Protein AF-0000000072263662 (afdb_homodimer)

Radius of gyration: 22.77 Å; Cα contacts (8 Å, |Δi|>4): 291; chains: 2; bounding box: 32×96×57 Å

InterPro domains:
  IPR007791 Co-chaperone DjlA, N-terminal [PF05099] (33-143)
  IPR029024 TerB-like [G3DSA:1.10.3680.10] (4-146)
  IPR029024 TerB-like [SSF158682] (22-143)

Organism: Brucella abortus (strain 2308) (NCBI:txid359391)

Sequence (296 aa):
MSESIFERISAFLSEKNAVQRVAEDPALASELLLLLHVVVADGNQHPAEIAAFKEIAANNFGIPPEELPEVAEYLKDFGYETTTKQAANMLAEMAPERRLALLSDLMKIACSDHRLDRSETTMIQRIANTLGIKPEELHKVRQASSCGMSESIFERISAFLSEKNAVQRVAEDPALASELLLLLHVVVADGNQHPAEIAAFKEIAANNFGIPPEELPEVAEYLKDFGYETTTKQAANMLAEMAPERRLALLSDLMKIACSDHRLDRSETTMIQRIANTLGIKPEELHKVRQASSCG

Secondary structure (DSSP, 8-state):
-HHHHHHHHHHHHHS--HHHHHHH-HHHHHHHHHHHHHHHTTS---HHHHHHHHHHHHHHH---GGGHHHHHHHHHHHHHHHHHHHHHHHHHTS-HHHHHHHHHHHHHHHTTTS---HHHHHHHHHHHHHHT--HHHHHHHHHHSTT-/-HHHHHHHHHHHHHS--HHHHHHH-HHHHHHHHHHHHHHHTTS---HHHHHHHHHHHHHHH---GGGHHHHHHHHHHHHHHHHHHHHHHHHHTS-HHHHHHHHHHHHHHHTTTS---HHHHHHHHHHHHHHT--HHHHHHHHHHSTT-

Nearest PDB structures (foldseek):
  2h5n-assembly1_C  TM=4.100E-01  e=3.901E-02  Porphyromonas gingivalis
  2h5n-assembly1_A  TM=4.263E-01  e=7.984E-02  Porphyromonas gingivalis
  2h5n-assembly1_B  TM=3.890E-01  e=1.142E-01  Porphyromonas gingivalis
  2h5n-assembly1_C  TM=4.103E-01  e=5.420E-02  Porphyromonas gingivalis
  2h5n-assembly1_A  TM=4.267E-01  e=1.107E-01  Porphyromonas gingivalis

Structure (mmCIF, N/CA/C/O backbone):
data_AF-0000000072263662-model_v1
#
loop_
_entity.id
_entity.type
_entity.pdbx_description
1 polymer 'Co-chaperone DjlA N-terminal domain-containing protein'
#
loop_
_atom_site.group_PDB
_atom_site.id
_atom_site.type_symbol
_atom_site.label_atom_id
_atom_site.label_alt_id
_atom_site.label_comp_id
_atom_site.label_asym_id
_atom_site.label_entity_id
_atom_site.label_seq_id
_atom_site.pdbx_PDB_ins_code
_atom_site.Cartn_x
_atom_site.Cartn_y
_atom_site.Cartn_z
_atom_site.occupancy
_atom_site.B_iso_or_equiv
_atom_site.auth_seq_id
_atom_site.auth_comp_id
_atom_site.auth_asym_id
_atom_site.auth_atom_id
_atom_site.pdbx_PDB_model_num
ATOM 1 N N . MET A 1 1 ? -10.805 47.531 -11.203 1 48.16 1 MET A N 1
ATOM 2 C CA . MET A 1 1 ? -11.617 46.844 -10.203 1 48.16 1 MET A CA 1
ATOM 3 C C . MET A 1 1 ? -11.852 45.406 -10.594 1 48.16 1 MET A C 1
ATOM 5 O O . MET A 1 1 ? -11.844 44.5 -9.742 1 48.16 1 MET A O 1
ATOM 9 N N . SER A 1 2 ? -11.969 45.094 -11.859 1 58.12 2 SER A N 1
ATOM 10 C CA . SER A 1 2 ? -12.258 43.75 -12.398 1 58.12 2 SER A CA 1
ATOM 11 C C . SER A 1 2 ? -11.031 42.875 -12.344 1 58.12 2 SER A C 1
ATOM 13 O O . SER A 1 2 ? -11.148 41.656 -12.094 1 58.12 2 SER A O 1
ATOM 15 N N . GLU A 1 3 ? -9.938 43.375 -12.477 1 61.34 3 GLU A N 1
ATOM 16 C CA . GLU A 1 3 ? -8.688 42.625 -12.461 1 61.34 3 GLU A CA 1
ATOM 17 C C . GLU A 1 3 ? -8.367 42.094 -11.062 1 61.34 3 GLU A C 1
ATOM 19 O O . GLU A 1 3 ? -7.859 41 -10.906 1 61.34 3 GLU A O 1
ATOM 24 N N . SER A 1 4 ? -8.758 42.906 -10.094 1 56.19 4 SER A N 1
ATOM 25 C CA . SER A 1 4 ? -8.5 42.531 -8.711 1 56.19 4 SER A CA 1
ATOM 26 C C . SER A 1 4 ? -9.422 41.375 -8.281 1 56.19 4 SER A C 1
ATOM 28 O O . SER A 1 4 ? -8.977 40.438 -7.637 1 56.19 4 SER A O 1
ATOM 30 N N . ILE A 1 5 ? -10.688 41.469 -8.711 1 57.81 5 ILE A N 1
ATOM 31 C CA . ILE A 1 5 ? -11.617 40.406 -8.344 1 57.81 5 ILE A CA 1
ATOM 32 C C . ILE A 1 5 ? -11.234 39.125 -9.078 1 57.81 5 ILE A C 1
ATOM 34 O O . ILE A 1 5 ? -11.25 38.031 -8.492 1 57.81 5 ILE A O 1
ATOM 38 N N . PHE A 1 6 ? -10.859 39.125 -10.398 1 58.06 6 PHE A N 1
ATOM 39 C CA . PHE A 1 6 ? -10.445 37.969 -11.148 1 58.06 6 PHE A CA 1
ATOM 40 C C . PHE A 1 6 ? -9.211 37.312 -10.516 1 58.06 6 PHE A C 1
ATOM 42 O O . PHE A 1 6 ? -9.109 36.094 -10.43 1 58.06 6 PHE A O 1
ATOM 49 N N . GLU A 1 7 ? -8.195 38.094 -10.109 1 55.5 7 GLU A N 1
ATOM 50 C CA . GLU A 1 7 ? -7.012 37.562 -9.445 1 55.5 7 GLU A CA 1
ATOM 51 C C . GLU A 1 7 ? -7.379 36.875 -8.133 1 55.5 7 GLU A C 1
ATOM 53 O O . GLU A 1 7 ? -6.809 35.844 -7.781 1 55.5 7 GLU A O 1
ATOM 58 N N . ARG A 1 8 ? -8.32 37.5 -7.441 1 52.28 8 ARG A N 1
ATOM 59 C CA . ARG A 1 8 ? -8.781 36.906 -6.191 1 52.28 8 ARG A CA 1
ATOM 60 C C . ARG A 1 8 ? -9.562 35.625 -6.453 1 52.28 8 ARG A C 1
ATOM 62 O O . ARG A 1 8 ? -9.391 34.625 -5.746 1 52.28 8 ARG A O 1
ATOM 69 N N . ILE A 1 9 ? -10.516 35.594 -7.422 1 55.25 9 ILE A N 1
ATOM 70 C CA . ILE A 1 9 ? -11.211 34.375 -7.832 1 55.25 9 ILE A CA 1
ATOM 71 C C . ILE A 1 9 ? -10.203 33.375 -8.359 1 55.25 9 ILE A C 1
ATOM 73 O O . ILE A 1 9 ? -10.258 32.188 -8 1 55.25 9 ILE A O 1
ATOM 77 N N . SER A 1 10 ? -9.281 33.875 -9.242 1 52.88 10 SER A N 1
ATOM 78 C CA . SER A 1 10 ? -8.258 32.969 -9.75 1 52.88 10 SER A CA 1
ATOM 79 C C . SER A 1 10 ? -7.422 32.375 -8.609 1 52.88 10 SER A C 1
ATOM 81 O O . SER A 1 10 ? -7.094 31.188 -8.617 1 52.88 10 SER A O 1
ATOM 83 N N . ALA A 1 11 ? -6.973 33.281 -7.668 1 48.25 11 ALA A N 1
ATOM 84 C CA . ALA A 1 11 ? -6.246 32.812 -6.488 1 48.25 11 ALA A CA 1
ATOM 85 C C . ALA A 1 11 ? -7.094 31.844 -5.672 1 48.25 11 ALA A C 1
ATOM 87 O O . ALA A 1 11 ? -6.586 30.828 -5.195 1 48.25 11 ALA A O 1
ATOM 88 N N . PHE A 1 12 ? -8.344 32.156 -5.461 1 49.5 12 PHE A N 1
ATOM 89 C CA . PHE A 1 12 ? -9.266 31.266 -4.773 1 49.5 12 PHE A CA 1
ATOM 90 C C . PHE A 1 12 ? -9.414 29.953 -5.539 1 49.5 12 PHE A C 1
ATOM 92 O O . PHE A 1 12 ? -9.422 28.875 -4.938 1 49.5 12 PHE A O 1
ATOM 99 N N . LEU A 1 13 ? -9.703 30.109 -6.887 1 49.62 13 LEU A N 1
ATOM 100 C CA . LEU A 1 13 ? -9.75 28.938 -7.773 1 49.62 13 LEU A CA 1
ATOM 101 C C . LEU A 1 13 ? -8.398 28.234 -7.812 1 49.62 13 LEU A C 1
ATOM 103 O O . LEU A 1 13 ? -8.336 27.016 -7.965 1 49.62 13 LEU A O 1
ATOM 107 N N . SER A 1 14 ? -7.34 29.109 -7.879 1 49.31 14 SER A N 1
ATOM 108 C CA . SER A 1 14 ? -5.977 28.594 -7.938 1 49.31 14 SER A CA 1
ATOM 109 C C . SER A 1 14 ? -5.609 27.859 -6.648 1 49.31 14 SER A C 1
ATOM 111 O O . SER A 1 14 ? -4.59 27.172 -6.586 1 49.31 14 SER A O 1
ATOM 113 N N . GLU A 1 15 ? -6.227 28.375 -5.609 1 52.34 15 GLU A N 1
ATOM 114 C CA . GLU A 1 15 ? -5.867 27.641 -4.395 1 52.34 15 GLU A CA 1
ATOM 115 C C . GLU A 1 15 ? -6.066 26.141 -4.566 1 52.34 15 GLU A C 1
ATOM 117 O O . GLU A 1 15 ? -7.176 25.688 -4.859 1 52.34 15 GLU A O 1
ATOM 122 N N . LYS A 1 16 ? -5.031 25.656 -4.926 1 61.62 16 LYS A N 1
ATOM 123 C CA . LYS A 1 16 ? -5.082 24.203 -5.168 1 61.62 16 LYS A CA 1
ATOM 124 C C . LYS A 1 16 ? -5.918 23.5 -4.105 1 61.62 16 LYS A C 1
ATOM 126 O O . LYS A 1 16 ? -5.742 23.734 -2.908 1 61.62 16 LYS A O 1
ATOM 131 N N . ASN A 1 17 ? -7.051 23.016 -4.598 1 84.88 17 ASN A N 1
ATOM 132 C CA . ASN A 1 17 ? -7.816 22.188 -3.674 1 84.88 17 ASN A CA 1
ATOM 133 C C . ASN A 1 17 ? -6.926 21.172 -2.949 1 84.88 17 ASN A C 1
ATOM 135 O O . ASN A 1 17 ? -5.758 21.016 -3.301 1 84.88 17 ASN A O 1
ATOM 139 N N . ALA A 1 18 ? -7.121 20.953 -1.776 1 89.5 18 ALA A N 1
ATOM 140 C CA . ALA A 1 18 ? -6.344 20.094 -0.888 1 89.5 18 ALA A CA 1
ATOM 141 C C . ALA A 1 18 ? -5.84 18.859 -1.625 1 89.5 18 ALA A C 1
ATOM 143 O O . ALA A 1 18 ? -4.695 18.438 -1.438 1 89.5 18 ALA A O 1
ATOM 144 N N . VAL A 1 19 ? -6.59 18.438 -2.516 1 92.31 19 VAL A N 1
ATOM 145 C CA . VAL A 1 19 ? -6.227 17.219 -3.223 1 92.31 19 VAL A CA 1
ATOM 146 C C . VAL A 1 19 ? -5.051 17.5 -4.16 1 92.31 19 VAL A C 1
ATOM 148 O O . VAL A 1 19 ? -4.141 16.672 -4.285 1 92.31 19 VAL A O 1
ATOM 151 N N . GLN A 1 20 ? -5.055 18.594 -4.812 1 93.31 20 GLN A N 1
ATOM 152 C CA . GLN A 1 20 ? -3.957 18.953 -5.703 1 93.31 20 GLN A CA 1
ATOM 153 C C . GLN A 1 20 ? -2.656 19.141 -4.926 1 93.31 20 GLN A C 1
ATOM 155 O O . GLN A 1 20 ? -1.598 18.688 -5.363 1 93.31 20 GLN A O 1
ATOM 160 N N . ARG A 1 21 ? -2.797 19.828 -3.85 1 94.12 21 ARG A N 1
ATOM 161 C CA . ARG A 1 21 ? -1.625 20.031 -3.004 1 94.12 21 ARG A CA 1
ATOM 162 C C . ARG A 1 21 ? -1.038 18.688 -2.553 1 94.12 21 ARG A C 1
ATOM 164 O O . ARG A 1 21 ? 0.178 18.5 -2.596 1 94.12 21 ARG A O 1
ATOM 171 N N . VAL A 1 22 ? -1.831 17.797 -2.129 1 95.75 22 VAL A N 1
ATOM 172 C CA . VAL A 1 22 ? -1.396 16.484 -1.662 1 95.75 22 VAL A CA 1
ATOM 173 C C . VAL A 1 22 ? -0.792 15.695 -2.822 1 95.75 22 VAL A C 1
ATOM 175 O O . VAL A 1 22 ? 0.235 15.031 -2.664 1 95.75 22 VAL A O 1
ATOM 178 N N . ALA A 1 23 ? -1.364 15.805 -3.98 1 94.56 23 ALA A N 1
ATOM 179 C CA . ALA A 1 23 ? -0.906 15.07 -5.16 1 94.56 23 ALA A CA 1
ATOM 180 C C . ALA A 1 23 ? 0.471 15.555 -5.605 1 94.56 23 ALA A C 1
ATOM 182 O O . ALA A 1 23 ? 1.25 14.789 -6.176 1 94.56 23 ALA A O 1
ATOM 183 N N . GLU A 1 24 ? 0.814 16.797 -5.289 1 95.5 24 GLU A N 1
ATOM 184 C CA . GLU A 1 24 ? 2.064 17.391 -5.758 1 95.5 24 GLU A CA 1
ATOM 185 C C . GLU A 1 24 ? 3.17 17.234 -4.715 1 95.5 24 GLU A C 1
ATOM 187 O O . GLU A 1 24 ? 4.328 17.578 -4.98 1 95.5 24 GLU A O 1
ATOM 192 N N . ASP A 1 25 ? 2.861 16.719 -3.605 1 95.56 25 ASP A N 1
ATOM 193 C CA . ASP A 1 25 ? 3.814 16.609 -2.504 1 95.56 25 ASP A CA 1
ATOM 194 C C . ASP A 1 25 ? 3.799 15.203 -1.901 1 95.56 25 ASP A C 1
ATOM 196 O O . ASP A 1 25 ? 3.064 14.938 -0.948 1 95.56 25 ASP A O 1
ATOM 200 N N . PRO A 1 26 ? 4.688 14.375 -2.391 1 94.69 26 PRO A N 1
ATOM 201 C CA . PRO A 1 26 ? 4.695 12.984 -1.934 1 94.69 26 PRO A CA 1
ATOM 202 C C . PRO A 1 26 ? 4.93 12.859 -0.43 1 94.69 26 PRO A C 1
ATOM 204 O O . PRO A 1 26 ? 4.418 11.93 0.203 1 94.69 26 PRO A O 1
ATOM 207 N N . ALA A 1 27 ? 5.656 13.742 0.102 1 95.5 27 ALA A N 1
ATOM 208 C CA . ALA A 1 27 ? 5.883 13.711 1.544 1 95.5 27 ALA A CA 1
ATOM 209 C C . ALA A 1 27 ? 4.594 13.984 2.311 1 95.5 27 ALA A C 1
ATOM 211 O O . ALA A 1 27 ? 4.281 13.297 3.283 1 95.5 27 ALA A O 1
ATOM 212 N N . LEU A 1 28 ? 3.885 15.008 1.836 1 96.31 28 LEU A N 1
ATOM 213 C CA . LEU A 1 28 ? 2.598 15.328 2.447 1 96.31 28 LEU A CA 1
ATOM 214 C C . LEU A 1 28 ? 1.621 14.172 2.293 1 96.31 28 LEU A C 1
ATOM 216 O O . LEU A 1 28 ? 0.926 13.805 3.244 1 96.31 28 LEU A O 1
ATOM 220 N N . ALA A 1 29 ? 1.578 13.555 1.133 1 97.31 29 ALA A N 1
ATOM 221 C CA . ALA A 1 29 ? 0.722 12.391 0.892 1 97.31 29 ALA A CA 1
ATOM 222 C C . ALA A 1 29 ? 1.075 11.242 1.833 1 97.31 29 ALA A C 1
ATOM 224 O O . ALA A 1 29 ? 0.188 10.602 2.398 1 97.31 29 ALA A O 1
ATOM 225 N N . SER A 1 30 ? 2.365 11.047 1.999 1 97.38 30 SER A N 1
ATOM 226 C CA . SER A 1 30 ? 2.828 9.969 2.857 1 97.38 30 SER A CA 1
ATOM 227 C C . SER A 1 30 ? 2.438 10.203 4.312 1 97.38 30 SER A C 1
ATOM 229 O O . SER A 1 30 ? 2.008 9.281 5.008 1 97.38 30 SER A O 1
ATOM 231 N N . GLU A 1 31 ? 2.605 11.414 4.734 1 97.44 31 GLU A N 1
ATOM 232 C CA . GLU A 1 31 ? 2.254 11.766 6.105 1 97.44 31 GLU A CA 1
ATOM 233 C C . GLU A 1 31 ? 0.767 11.547 6.367 1 97.44 31 GLU A C 1
ATOM 235 O O . GLU A 1 31 ? 0.394 10.898 7.348 1 97.44 31 GLU A O 1
ATOM 240 N N . LEU A 1 32 ? -0.035 12.039 5.496 1 97.75 32 LEU A N 1
ATOM 241 C CA . LEU A 1 32 ? -1.479 11.906 5.652 1 97.75 32 LEU A CA 1
ATOM 242 C C . LEU A 1 32 ? -1.911 10.453 5.531 1 97.75 32 LEU A C 1
ATOM 244 O O . LEU A 1 32 ? -2.857 10.023 6.195 1 97.75 32 LEU A O 1
ATOM 248 N N . LEU A 1 33 ? -1.219 9.719 4.699 1 96.94 33 LEU A N 1
ATOM 249 C CA . LEU A 1 33 ? -1.525 8.305 4.547 1 96.94 33 LEU A CA 1
ATOM 250 C C . LEU A 1 33 ? -1.264 7.543 5.844 1 96.94 33 LEU A C 1
ATOM 252 O O . LEU A 1 33 ? -2.061 6.691 6.242 1 96.94 33 LEU A O 1
ATOM 256 N N . LEU A 1 34 ? -0.167 7.82 6.496 1 96.81 34 LEU A N 1
ATOM 257 C CA . LEU A 1 34 ? 0.144 7.168 7.762 1 96.81 34 LEU A CA 1
ATOM 258 C C . LEU A 1 34 ? -0.92 7.477 8.812 1 96.81 34 LEU A C 1
ATOM 260 O O . LEU A 1 34 ? -1.356 6.582 9.539 1 96.81 34 LEU A O 1
ATOM 264 N N . LEU A 1 35 ? -1.333 8.742 8.844 1 96.62 35 LEU A N 1
ATOM 265 C CA . LEU A 1 35 ? -2.387 9.125 9.781 1 96.62 35 LEU A CA 1
ATOM 266 C C . LEU A 1 35 ? -3.678 8.367 9.484 1 96.62 35 LEU A C 1
ATOM 268 O O . LEU A 1 35 ? -4.316 7.84 10.398 1 96.62 35 LEU A O 1
ATOM 272 N N . LEU A 1 36 ? -4.004 8.312 8.242 1 94.69 36 LEU A N 1
ATOM 273 C CA . LEU A 1 36 ? -5.215 7.625 7.812 1 94.69 36 LEU A CA 1
ATOM 274 C C . LEU A 1 36 ? -5.141 6.137 8.148 1 94.69 36 LEU A C 1
ATOM 276 O O . LEU A 1 36 ? -6.137 5.539 8.555 1 94.69 36 LEU A O 1
ATOM 280 N N . HIS A 1 37 ? -3.994 5.566 7.996 1 93.56 37 HIS A N 1
ATOM 281 C CA . HIS A 1 37 ? -3.82 4.145 8.281 1 93.56 37 HIS A CA 1
ATOM 282 C C . HIS A 1 37 ? -4.07 3.842 9.75 1 93.56 37 HIS A C 1
ATOM 284 O O . HIS A 1 37 ? -4.598 2.781 10.094 1 93.56 37 HIS A O 1
ATOM 290 N N . VAL A 1 38 ? -3.709 4.699 10.641 1 92.56 38 VAL A N 1
ATOM 291 C CA . VAL A 1 38 ? -3.969 4.5 12.062 1 92.56 38 VAL A CA 1
ATOM 292 C C . VAL A 1 38 ? -5.473 4.559 12.328 1 92.56 38 VAL A C 1
ATOM 294 O O . VAL A 1 38 ? -5.996 3.799 13.141 1 92.56 38 VAL A O 1
ATOM 297 N N . VAL A 1 39 ? -6.199 5.41 11.578 1 90.81 39 VAL A N 1
ATOM 298 C CA . VAL A 1 39 ? -7.637 5.578 11.75 1 90.81 39 VAL A CA 1
ATOM 299 C C . VAL A 1 39 ? -8.359 4.301 11.336 1 90.81 39 VAL A C 1
ATOM 301 O O . VAL A 1 39 ? -9.312 3.873 11.992 1 90.81 39 VAL A O 1
ATOM 304 N N . VAL A 1 40 ? -7.801 3.588 10.281 1 85.38 40 VAL A N 1
ATOM 305 C CA . VAL A 1 40 ? -8.578 2.512 9.68 1 85.38 40 VAL A CA 1
ATOM 306 C C . VAL A 1 40 ? -7.988 1.161 10.078 1 85.38 40 VAL A C 1
ATOM 308 O O . VAL A 1 40 ? -8.422 0.117 9.578 1 85.38 40 VAL A O 1
ATOM 311 N N . ALA A 1 41 ? -6.969 1.008 10.867 1 79.56 41 ALA A N 1
ATOM 312 C CA . ALA A 1 41 ? -6.188 -0.18 11.195 1 79.56 41 ALA A CA 1
ATOM 313 C C . ALA A 1 41 ? -7.078 -1.296 11.734 1 79.56 41 ALA A C 1
ATOM 315 O O . ALA A 1 41 ? -6.867 -2.471 11.422 1 79.56 41 ALA A O 1
ATOM 316 N N . ASP A 1 42 ? -8.016 -1.138 12.531 1 73.25 42 ASP A N 1
ATOM 317 C CA . ASP A 1 42 ? -8.797 -2.217 13.133 1 73.25 42 ASP A CA 1
ATOM 318 C C . ASP A 1 42 ? -10.18 -2.314 12.492 1 73.25 42 ASP A C 1
ATOM 320 O O . ASP A 1 42 ? -10.992 -3.143 12.891 1 73.25 42 ASP A O 1
ATOM 324 N N . GLY A 1 43 ? -10.242 -1.64 11.422 1 71.5 43 GLY A N 1
ATOM 325 C CA . GLY A 1 43 ? -11.516 -1.712 10.727 1 71.5 43 GLY A CA 1
ATOM 326 C C . GLY A 1 43 ? -12.625 -0.954 11.43 1 71.5 43 GLY A C 1
ATOM 327 O O . GLY A 1 43 ? -13.719 -0.807 10.891 1 71.5 43 GLY A O 1
ATOM 328 N N . ASN A 1 44 ? -12.367 -0.685 12.719 1 72.88 44 ASN A N 1
ATOM 329 C CA . ASN A 1 44 ? -13.375 0.057 13.477 1 72.88 44 ASN A CA 1
ATOM 330 C C . ASN A 1 44 ? -13.117 1.561 13.422 1 72.88 44 ASN A C 1
ATOM 332 O O . ASN A 1 44 ? -12.148 2.051 14.008 1 72.88 44 ASN A O 1
ATOM 336 N N . GLN A 1 45 ? -13.406 2.195 12.328 1 83.75 45 GLN A N 1
ATOM 337 C CA . GLN A 1 45 ? -13.273 3.645 12.219 1 83.75 45 GLN A CA 1
ATOM 338 C C . GLN A 1 45 ? -14 4.352 13.359 1 83.75 45 GLN A C 1
ATOM 340 O O . GLN A 1 45 ? -15.07 4.934 13.156 1 83.75 45 GLN A O 1
ATOM 345 N N . HIS A 1 46 ? -13.352 4.414 14.594 1 87.56 46 HIS A N 1
ATOM 346 C CA . HIS A 1 46 ? -13.969 5.043 15.758 1 87.56 46 HIS A CA 1
ATOM 347 C C . HIS A 1 46 ? -14.211 6.527 15.523 1 87.56 46 HIS A C 1
ATOM 349 O O . HIS A 1 46 ? -13.328 7.234 15.031 1 87.56 46 HIS A O 1
ATOM 355 N N . PRO A 1 47 ? -15.383 7.051 15.953 1 90.31 47 PRO A N 1
ATOM 356 C CA . PRO A 1 47 ? -15.711 8.461 15.711 1 90.31 47 PRO A CA 1
ATOM 357 C C . PRO A 1 47 ? -14.688 9.414 16.312 1 90.31 47 PRO A C 1
ATOM 359 O O . PRO A 1 47 ? -14.375 10.453 15.727 1 90.31 47 PRO A O 1
ATOM 362 N N . ALA A 1 48 ? -14.195 9.094 17.484 1 92.94 48 ALA A N 1
ATOM 363 C CA . ALA A 1 48 ? -13.203 9.953 18.125 1 92.94 48 ALA A CA 1
ATOM 364 C C . ALA A 1 48 ? -11.922 10.031 17.312 1 92.94 48 ALA A C 1
ATOM 366 O O . ALA A 1 48 ? -11.297 11.086 17.219 1 92.94 48 ALA A O 1
ATOM 367 N N . GLU A 1 49 ? -11.492 8.891 16.688 1 93.12 49 GLU A N 1
ATOM 368 C CA . GLU A 1 49 ? -10.289 8.859 15.859 1 93.12 49 GLU A CA 1
ATOM 369 C C . GLU A 1 49 ? -10.484 9.68 14.586 1 93.12 49 GLU A C 1
ATOM 371 O O . GLU A 1 49 ? -9.586 10.43 14.18 1 93.12 49 GLU A O 1
ATOM 376 N N . ILE A 1 50 ? -11.656 9.586 14.039 1 93.06 50 ILE A N 1
ATOM 377 C CA . ILE A 1 50 ? -11.992 10.344 12.844 1 93.06 50 ILE A CA 1
ATOM 378 C C . ILE A 1 50 ? -11.953 11.844 13.148 1 93.06 50 ILE A C 1
ATOM 380 O O . ILE A 1 50 ? -11.391 12.625 12.383 1 93.06 50 ILE A O 1
ATOM 384 N N . ALA A 1 51 ? -12.539 12.195 14.258 1 94.25 51 ALA A N 1
ATOM 385 C CA . ALA A 1 51 ? -12.562 13.594 14.672 1 94.25 51 ALA A CA 1
ATOM 386 C C . ALA A 1 51 ? -11.148 14.125 14.883 1 94.25 51 ALA A C 1
ATOM 388 O O . ALA A 1 51 ? -10.82 15.234 14.461 1 94.25 51 ALA A O 1
ATOM 389 N N . ALA A 1 52 ? -10.32 13.32 15.547 1 94.94 52 ALA A N 1
ATOM 390 C CA . ALA A 1 52 ? -8.93 13.711 15.766 1 94.94 52 ALA A CA 1
ATOM 391 C C . ALA A 1 52 ? -8.203 13.891 14.438 1 94.94 52 ALA A C 1
ATOM 393 O O . ALA A 1 52 ? -7.441 14.852 14.266 1 94.94 52 ALA A O 1
ATOM 394 N N . PHE A 1 53 ? -8.461 12.984 13.492 1 96.38 53 PHE A N 1
ATOM 395 C CA . PHE A 1 53 ? -7.852 13.086 12.172 1 96.38 53 PHE A CA 1
ATOM 396 C C . PHE A 1 53 ? -8.273 14.367 11.469 1 96.38 53 PHE A C 1
ATOM 398 O O . PHE A 1 53 ? -7.445 15.07 10.898 1 96.38 53 PHE A O 1
ATOM 405 N N . LYS A 1 54 ? -9.539 14.648 11.555 1 96.19 54 LYS A N 1
ATOM 406 C CA . LYS A 1 54 ? -10.062 15.867 10.938 1 96.19 54 LYS A CA 1
ATOM 407 C C . LYS A 1 54 ? -9.414 17.109 11.531 1 96.19 54 LYS A C 1
ATOM 409 O O . LYS A 1 54 ? -9.023 18.031 10.797 1 96.19 54 LYS A O 1
ATOM 414 N N . GLU A 1 55 ? -9.281 17.125 12.773 1 96.88 55 GLU A N 1
ATOM 415 C CA . GLU A 1 55 ? -8.672 18.25 13.469 1 96.88 55 GLU A CA 1
ATOM 416 C C . GLU A 1 55 ? -7.207 18.422 13.07 1 96.88 55 GLU A C 1
ATOM 418 O O . GLU A 1 55 ? -6.766 19.531 12.781 1 96.88 55 GLU A O 1
ATOM 423 N N . ILE A 1 56 ? -6.488 17.375 13.039 1 97.44 56 ILE A N 1
ATOM 424 C CA . ILE A 1 56 ? -5.078 17.422 12.672 1 97.44 56 ILE A CA 1
ATOM 425 C C . ILE A 1 56 ? -4.934 17.891 11.227 1 97.44 56 ILE A C 1
ATOM 427 O O . ILE A 1 56 ? -4.113 18.766 10.93 1 97.44 56 ILE A O 1
ATOM 431 N N . ALA A 1 57 ? -5.766 17.312 10.328 1 96.81 57 ALA A N 1
ATOM 432 C CA . ALA A 1 57 ? -5.711 17.688 8.914 1 96.81 57 ALA A CA 1
ATOM 433 C C . ALA A 1 57 ? -5.957 19.188 8.742 1 96.81 57 ALA A C 1
ATOM 435 O O . ALA A 1 57 ? -5.262 19.859 7.969 1 96.81 57 ALA A O 1
ATOM 436 N N . ALA A 1 58 ? -6.914 19.703 9.5 1 95.75 58 ALA A N 1
ATOM 437 C CA . ALA A 1 58 ? -7.266 21.109 9.414 1 95.75 58 ALA A CA 1
ATOM 438 C C . ALA A 1 58 ? -6.176 21.984 10.023 1 95.75 58 ALA A C 1
ATOM 440 O O . ALA A 1 58 ? -5.699 22.938 9.391 1 95.75 58 ALA A O 1
ATOM 441 N N . ASN A 1 59 ? -5.715 21.656 11.156 1 96.94 59 ASN A N 1
ATOM 442 C CA . ASN A 1 59 ? -4.84 22.531 11.938 1 96.94 59 ASN A CA 1
ATOM 443 C C . ASN A 1 59 ? -3.391 22.438 11.469 1 96.94 59 ASN A C 1
ATOM 445 O O . ASN A 1 59 ? -2.684 23.453 11.422 1 96.94 59 ASN A O 1
ATOM 449 N N . ASN A 1 60 ? -2.947 21.281 11.117 1 96.56 60 ASN A N 1
ATOM 450 C CA . ASN A 1 60 ? -1.53 21.094 10.82 1 96.56 60 ASN A CA 1
ATOM 451 C C . ASN A 1 60 ? -1.259 21.141 9.32 1 96.56 60 ASN A C 1
ATOM 453 O O . ASN A 1 60 ? -0.145 21.453 8.898 1 96.56 60 ASN A O 1
ATOM 457 N N . PHE A 1 61 ? -2.322 20.844 8.531 1 95.69 61 PHE A N 1
ATOM 458 C CA . PHE A 1 61 ? -2.055 20.719 7.102 1 95.69 61 PHE A CA 1
ATOM 459 C C . PHE A 1 61 ? -2.951 21.672 6.305 1 95.69 61 PHE A C 1
ATOM 461 O O . PHE A 1 61 ? -2.854 21.734 5.078 1 95.69 61 PHE A O 1
ATOM 468 N N . GLY A 1 62 ? -3.824 22.328 6.953 1 94.88 62 GLY A N 1
ATOM 469 C CA . GLY A 1 62 ? -4.688 23.281 6.285 1 94.88 62 GLY A CA 1
ATOM 470 C C . GLY A 1 62 ? -5.711 22.641 5.371 1 94.88 62 GLY A C 1
ATOM 471 O O . GLY A 1 62 ? -6.094 23.203 4.352 1 94.88 62 GLY A O 1
ATOM 472 N N . ILE A 1 63 ? -6.125 21.469 5.684 1 95 63 ILE A N 1
ATOM 473 C CA . ILE A 1 63 ? -7.121 20.75 4.887 1 95 63 ILE A CA 1
ATOM 474 C C . ILE A 1 63 ? -8.469 20.781 5.605 1 95 63 ILE A C 1
ATOM 476 O O . ILE A 1 63 ? -8.648 20.109 6.617 1 95 63 ILE A O 1
ATOM 480 N N . PRO A 1 64 ? -9.367 21.531 5.102 1 94.31 64 PRO A N 1
ATOM 481 C CA . PRO A 1 64 ? -10.672 21.594 5.766 1 94.31 64 PRO A CA 1
ATOM 482 C C . PRO A 1 64 ? -11.469 20.297 5.652 1 94.31 64 PRO A C 1
ATOM 484 O O . PRO A 1 64 ? -11.289 19.547 4.699 1 94.31 64 PRO A O 1
ATOM 487 N N . PRO A 1 65 ? -12.359 20.062 6.629 1 91.88 65 PRO A N 1
ATOM 488 C CA . PRO A 1 65 ? -13.125 18.812 6.68 1 91.88 65 PRO A CA 1
ATOM 489 C C . PRO A 1 65 ? -13.883 18.531 5.387 1 91.88 65 PRO A C 1
ATOM 491 O O . PRO A 1 65 ? -14.055 17.375 5 1 91.88 65 PRO A O 1
ATOM 494 N N . GLU A 1 66 ? -14.328 19.531 4.75 1 92.62 66 GLU A N 1
ATOM 495 C CA . GLU A 1 66 ? -15.133 19.359 3.543 1 92.62 66 GLU A CA 1
ATOM 496 C C . GLU A 1 66 ? -14.305 18.766 2.406 1 92.62 66 GLU A C 1
ATOM 498 O O . GLU A 1 66 ? -14.859 18.172 1.478 1 92.62 66 GLU A O 1
ATOM 503 N N . GLU A 1 67 ? -12.961 18.906 2.463 1 94.25 67 GLU A N 1
ATOM 504 C CA . GLU A 1 67 ? -12.094 18.422 1.396 1 94.25 67 GLU A CA 1
ATOM 505 C C . GLU A 1 67 ? -11.5 17.062 1.744 1 94.25 67 GLU A C 1
ATOM 507 O O . GLU A 1 67 ? -10.906 16.406 0.889 1 94.25 67 GLU A O 1
ATOM 512 N N . LEU A 1 68 ? -11.711 16.609 2.932 1 93.12 68 LEU A N 1
ATOM 513 C CA . LEU A 1 68 ? -11.039 15.414 3.443 1 93.12 68 LEU A CA 1
ATOM 514 C C . LEU A 1 68 ? -11.516 14.164 2.709 1 93.12 68 LEU A C 1
ATOM 516 O O . LEU A 1 68 ? -10.727 13.258 2.439 1 93.12 68 LEU A O 1
ATOM 520 N N . PRO A 1 69 ? -12.852 14.125 2.377 1 91.44 69 PRO A N 1
ATOM 521 C CA . PRO A 1 69 ? -13.281 12.922 1.652 1 91.44 69 PRO A CA 1
ATOM 522 C C . PRO A 1 69 ? -12.547 12.742 0.326 1 91.44 69 PRO A C 1
ATOM 524 O O . PRO A 1 69 ? -12.133 11.625 -0.009 1 91.44 69 PRO A O 1
ATOM 527 N N . GLU A 1 70 ? -12.375 13.82 -0.357 1 93.06 70 GLU A N 1
ATOM 528 C CA . GLU A 1 70 ? -11.656 13.75 -1.624 1 93.06 70 GLU A CA 1
ATOM 529 C C . GLU A 1 70 ? -10.18 13.422 -1.403 1 93.06 70 GLU A C 1
ATOM 531 O O . GLU A 1 70 ? -9.586 12.656 -2.17 1 93.06 70 GLU A O 1
ATOM 536 N N . VAL A 1 71 ? -9.555 13.984 -0.445 1 94.81 71 VAL A N 1
ATOM 537 C CA . VAL A 1 71 ? -8.164 13.703 -0.101 1 94.81 71 VAL A CA 1
ATOM 538 C C . VAL A 1 71 ? -8.016 12.234 0.29 1 94.81 71 VAL A C 1
ATOM 540 O O . VAL A 1 71 ? -7.074 11.562 -0.136 1 94.81 71 VAL A O 1
ATOM 543 N N . ALA A 1 72 ? -8.969 11.75 1.061 1 93.25 72 ALA A N 1
ATOM 544 C CA . ALA A 1 72 ? -8.938 10.352 1.479 1 93.25 72 ALA A CA 1
ATOM 545 C C . ALA A 1 72 ? -9 9.414 0.275 1 93.25 72 ALA A C 1
ATOM 547 O O . ALA A 1 72 ? -8.305 8.398 0.229 1 93.25 72 ALA A O 1
ATOM 548 N N . GLU A 1 73 ? -9.859 9.781 -0.622 1 90.81 73 GLU A N 1
ATOM 549 C CA . GLU A 1 73 ? -9.953 8.992 -1.844 1 90.81 73 GLU A CA 1
ATOM 550 C C . GLU A 1 73 ? -8.633 8.992 -2.609 1 90.81 73 GLU A C 1
ATOM 552 O O . GLU A 1 73 ? -8.188 7.949 -3.09 1 90.81 73 GLU A O 1
ATOM 557 N N . TYR A 1 74 ? -8.055 10.125 -2.75 1 93.62 74 TYR A N 1
ATOM 558 C CA . TYR A 1 74 ? -6.758 10.219 -3.402 1 93.62 74 TYR A CA 1
ATOM 559 C C . TYR A 1 74 ? -5.719 9.375 -2.68 1 93.62 74 TYR A C 1
ATOM 561 O O . TYR A 1 74 ? -4.906 8.695 -3.316 1 93.62 74 TYR A O 1
ATOM 569 N N . LEU A 1 75 ? -5.68 9.461 -1.382 1 95 75 LEU A N 1
ATOM 570 C CA . LEU A 1 75 ? -4.691 8.727 -0.596 1 95 75 LEU A CA 1
ATOM 571 C C . LEU A 1 75 ? -4.859 7.223 -0.781 1 95 75 LEU A C 1
ATOM 573 O O . LEU A 1 75 ? -3.879 6.48 -0.766 1 95 75 LEU A O 1
ATOM 577 N N . LYS A 1 76 ? -6.094 6.789 -0.897 1 89.38 76 LYS A N 1
ATOM 578 C CA . LYS A 1 76 ? -6.336 5.379 -1.193 1 89.38 76 LYS A CA 1
ATOM 579 C C . LYS A 1 76 ? -5.668 4.969 -2.502 1 89.38 76 LYS A C 1
ATOM 581 O O . LYS A 1 76 ? -4.977 3.949 -2.561 1 89.38 76 LYS A O 1
ATOM 586 N N . ASP A 1 77 ? -5.859 5.789 -3.479 1 89.94 77 ASP A N 1
ATOM 587 C CA . ASP A 1 77 ? -5.234 5.527 -4.773 1 89.94 77 ASP A CA 1
ATOM 588 C C . ASP A 1 77 ? -3.711 5.582 -4.668 1 89.94 77 ASP A C 1
ATOM 590 O O . ASP A 1 77 ? -3.014 4.754 -5.254 1 89.94 77 ASP A O 1
ATOM 594 N N . PHE A 1 78 ? -3.297 6.578 -3.979 1 93.06 78 PHE A N 1
ATOM 595 C CA . PHE A 1 78 ? -1.869 6.75 -3.746 1 93.06 78 PHE A CA 1
ATOM 596 C C . PHE A 1 78 ? -1.278 5.52 -3.066 1 93.06 78 PHE A C 1
ATOM 598 O O . PHE A 1 78 ? -0.217 5.035 -3.465 1 93.06 78 PHE A O 1
ATOM 605 N N . GLY A 1 79 ? -1.922 5 -2.09 1 91.69 79 GLY A N 1
ATOM 606 C CA . GLY A 1 79 ? -1.489 3.787 -1.417 1 91.69 79 GLY A CA 1
ATOM 607 C C . GLY A 1 79 ? -1.468 2.574 -2.328 1 91.69 79 GLY A C 1
ATOM 608 O O . GLY A 1 79 ? -0.514 1.794 -2.311 1 91.69 79 GLY A O 1
ATOM 609 N N . TYR A 1 80 ? -2.486 2.492 -3.043 1 89.06 80 TYR A N 1
ATOM 610 C CA . TYR A 1 80 ? -2.594 1.396 -3.996 1 89.06 80 TYR A CA 1
ATOM 611 C C . TYR A 1 80 ? -1.442 1.427 -4.996 1 89.06 80 TYR A C 1
ATOM 613 O O . TYR A 1 80 ? -0.8 0.404 -5.242 1 89.06 80 TYR A O 1
ATOM 621 N N . GLU A 1 81 ? -1.178 2.568 -5.527 1 91.19 81 GLU A N 1
ATOM 622 C CA . GLU A 1 81 ? -0.093 2.729 -6.492 1 91.19 81 GLU A CA 1
ATOM 623 C C . GLU A 1 81 ? 1.261 2.434 -5.855 1 91.19 81 GLU A C 1
ATOM 625 O O . GLU A 1 81 ? 2.109 1.777 -6.461 1 91.19 81 GLU A O 1
ATOM 630 N N . THR A 1 82 ? 1.427 2.891 -4.727 1 91.81 82 THR A N 1
ATOM 631 C CA . THR A 1 82 ? 2.688 2.703 -4.016 1 91.81 82 THR A CA 1
ATOM 632 C C . THR A 1 82 ? 2.945 1.223 -3.75 1 91.81 82 THR A C 1
ATOM 634 O O . THR A 1 82 ? 4.043 0.725 -3.996 1 91.81 82 THR A O 1
ATOM 637 N N . THR A 1 83 ? 1.939 0.557 -3.256 1 93.56 83 THR A N 1
ATOM 638 C CA . THR A 1 83 ? 2.094 -0.859 -2.941 1 93.56 83 THR A CA 1
ATOM 639 C C . THR A 1 83 ? 2.299 -1.678 -4.211 1 93.56 83 THR A C 1
ATOM 641 O O . THR A 1 83 ? 3.068 -2.641 -4.219 1 93.56 83 THR A O 1
ATOM 644 N N . THR A 1 84 ? 1.643 -1.298 -5.234 1 94.81 84 THR A N 1
ATOM 645 C CA . THR A 1 84 ? 1.816 -1.975 -6.512 1 94.81 84 THR A CA 1
ATOM 646 C C . THR A 1 84 ? 3.248 -1.815 -7.02 1 94.81 84 THR A C 1
ATOM 648 O O . THR A 1 84 ? 3.883 -2.793 -7.418 1 94.81 84 THR A O 1
ATOM 651 N N . LYS A 1 85 ? 3.719 -0.631 -6.945 1 94.31 85 LYS A N 1
ATOM 652 C CA . LYS A 1 85 ? 5.082 -0.353 -7.387 1 94.31 85 LYS A CA 1
ATOM 653 C C . LYS A 1 85 ? 6.098 -1.123 -6.547 1 94.31 85 LYS A C 1
ATOM 655 O O . LYS A 1 85 ? 7.059 -1.685 -7.082 1 94.31 85 LYS A O 1
ATOM 660 N N . GLN A 1 86 ? 5.895 -1.168 -5.305 1 94.06 86 GLN A N 1
ATOM 661 C CA . GLN A 1 86 ? 6.809 -1.876 -4.418 1 94.06 86 GLN A CA 1
ATOM 662 C C . GLN A 1 86 ? 6.82 -3.371 -4.715 1 94.06 86 GLN A C 1
ATOM 664 O O . GLN A 1 86 ? 7.883 -3.996 -4.742 1 94.06 86 GLN A O 1
ATOM 669 N N . ALA A 1 87 ? 5.645 -3.916 -4.863 1 95.94 87 ALA A N 1
ATOM 670 C CA . ALA A 1 87 ? 5.547 -5.332 -5.199 1 95.94 87 ALA A CA 1
ATOM 671 C C . ALA A 1 87 ? 6.25 -5.633 -6.52 1 95.94 87 ALA A C 1
ATOM 673 O O . ALA A 1 87 ? 7.004 -6.605 -6.617 1 95.94 87 ALA A O 1
ATOM 674 N N . ALA A 1 88 ? 6.047 -4.777 -7.488 1 97.06 88 ALA A N 1
ATOM 675 C CA . ALA A 1 88 ? 6.676 -4.957 -8.789 1 97.06 88 ALA A CA 1
ATOM 676 C C . ALA A 1 88 ? 8.195 -4.828 -8.688 1 97.06 88 ALA A C 1
ATOM 678 O O . ALA A 1 88 ? 8.93 -5.59 -9.312 1 97.06 88 ALA A O 1
ATOM 679 N N . ASN A 1 89 ? 8.633 -3.895 -7.918 1 95.5 89 ASN A N 1
ATOM 680 C CA . ASN A 1 89 ? 10.062 -3.711 -7.727 1 95.5 89 ASN A CA 1
ATOM 681 C C . ASN A 1 89 ? 10.711 -4.949 -7.109 1 95.5 89 ASN A C 1
ATOM 683 O O . ASN A 1 89 ? 11.82 -5.324 -7.484 1 95.5 89 ASN A O 1
ATOM 687 N N . MET A 1 90 ? 10.055 -5.453 -6.176 1 94.31 90 MET A N 1
ATOM 688 C CA . MET A 1 90 ? 10.57 -6.672 -5.559 1 94.31 90 MET A CA 1
ATOM 689 C C . MET A 1 90 ? 10.742 -7.777 -6.594 1 94.31 90 MET A C 1
ATOM 691 O O . MET A 1 90 ? 11.75 -8.492 -6.578 1 94.31 90 MET A O 1
ATOM 695 N N . LEU A 1 91 ? 9.844 -7.887 -7.512 1 96.25 91 LEU A N 1
ATOM 696 C CA . LEU A 1 91 ? 9.852 -8.945 -8.508 1 96.25 91 LEU A CA 1
ATOM 697 C C . LEU A 1 91 ? 10.812 -8.625 -9.648 1 96.25 91 LEU A C 1
ATOM 699 O O . LEU A 1 91 ? 11.219 -9.516 -10.398 1 96.25 91 LEU A O 1
ATOM 703 N N . ALA A 1 92 ? 11.148 -7.363 -9.766 1 95.88 92 ALA A N 1
ATOM 704 C CA . ALA A 1 92 ? 12.055 -6.934 -10.82 1 95.88 92 ALA A CA 1
ATOM 705 C C . ALA A 1 92 ? 13.43 -7.586 -10.664 1 95.88 92 ALA A C 1
ATOM 707 O O . ALA A 1 92 ? 14.188 -7.688 -11.633 1 95.88 92 ALA A O 1
ATOM 708 N N . GLU A 1 93 ? 13.703 -8.008 -9.469 1 94.31 93 GLU A N 1
ATOM 709 C CA . GLU A 1 93 ? 15.008 -8.594 -9.18 1 94.31 93 GLU A CA 1
ATOM 710 C C . GLU A 1 93 ? 15 -10.102 -9.414 1 94.31 93 GLU A C 1
ATOM 712 O O . GLU A 1 93 ? 16.047 -10.758 -9.312 1 94.31 93 GLU A O 1
ATOM 717 N N . MET A 1 94 ? 13.859 -10.656 -9.797 1 95.12 94 MET A N 1
ATOM 718 C CA . MET A 1 94 ? 13.734 -12.094 -10.008 1 95.12 94 MET A CA 1
ATOM 719 C C . MET A 1 94 ? 14.148 -12.477 -11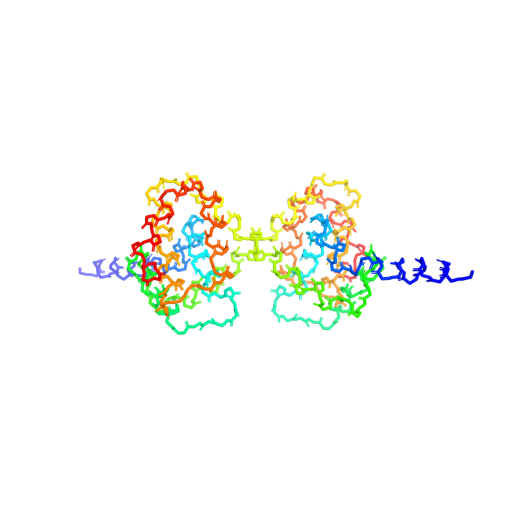.43 1 95.12 94 MET A C 1
ATOM 721 O O . MET A 1 94 ? 14.461 -11.602 -12.242 1 95.12 94 MET A O 1
ATOM 725 N N . ALA A 1 95 ? 14.234 -13.758 -11.68 1 94.75 95 ALA A N 1
ATOM 726 C CA . ALA A 1 95 ? 14.594 -14.273 -13 1 94.75 95 ALA A CA 1
ATOM 727 C C . ALA A 1 95 ? 13.641 -13.742 -14.07 1 94.75 95 ALA A C 1
ATOM 729 O O . ALA A 1 95 ? 12.438 -13.625 -13.844 1 94.75 95 ALA A O 1
ATOM 730 N N . PRO A 1 96 ? 14.188 -13.406 -15.227 1 95.19 96 PRO A N 1
ATOM 731 C CA . PRO A 1 96 ? 13.367 -12.875 -16.312 1 95.19 96 PRO A CA 1
ATOM 732 C C . PRO A 1 96 ? 12.172 -13.766 -16.641 1 95.19 96 PRO A C 1
ATOM 734 O O . PRO A 1 96 ? 11.086 -13.258 -16.953 1 95.19 96 PRO A O 1
ATOM 737 N N . GLU A 1 97 ? 12.336 -15.047 -16.609 1 95.44 97 GLU A N 1
ATOM 738 C CA . GLU A 1 97 ? 11.258 -15.977 -16.922 1 95.44 97 GLU A CA 1
ATOM 739 C C . GLU A 1 97 ? 10.086 -15.805 -15.969 1 95.44 97 GLU A C 1
ATOM 741 O O . GLU A 1 97 ? 8.922 -15.883 -16.375 1 95.44 97 GLU A O 1
ATOM 746 N N . ARG A 1 98 ? 10.398 -15.562 -14.758 1 95.62 98 ARG A N 1
ATOM 747 C CA . ARG A 1 98 ? 9.359 -15.383 -13.75 1 95.62 98 ARG A CA 1
ATOM 748 C C . ARG A 1 98 ? 8.617 -14.062 -13.961 1 95.62 98 ARG A C 1
ATOM 750 O O . ARG A 1 98 ? 7.395 -14.008 -13.812 1 95.62 98 ARG A O 1
ATOM 757 N N . ARG A 1 99 ? 9.383 -13.039 -14.344 1 97.38 99 ARG A N 1
ATOM 758 C CA . ARG A 1 99 ? 8.766 -11.742 -14.609 1 97.38 99 ARG A CA 1
ATOM 759 C C . ARG A 1 99 ? 7.816 -11.812 -15.797 1 97.38 99 ARG A C 1
ATOM 761 O O . ARG A 1 99 ? 6.719 -11.25 -15.75 1 97.38 99 ARG A O 1
ATOM 768 N N . LEU A 1 100 ? 8.227 -12.531 -16.781 1 96.94 100 LEU A N 1
ATOM 769 C CA . LEU A 1 100 ? 7.387 -12.688 -17.953 1 96.94 100 LEU A CA 1
ATOM 770 C C . LEU A 1 100 ? 6.148 -13.523 -17.641 1 96.94 100 LEU A C 1
ATOM 772 O O . LEU A 1 100 ? 5.062 -13.242 -18.156 1 96.94 100 LEU A O 1
ATOM 776 N N . ALA A 1 101 ? 6.352 -14.539 -16.859 1 96.81 101 ALA A N 1
ATOM 777 C CA . ALA A 1 101 ? 5.223 -15.367 -16.438 1 96.81 101 ALA A CA 1
ATOM 778 C C . ALA A 1 101 ? 4.195 -14.539 -15.68 1 96.81 101 ALA A C 1
ATOM 780 O O . ALA A 1 101 ? 2.986 -14.695 -15.883 1 96.81 101 ALA A O 1
ATOM 781 N N . LEU A 1 102 ? 4.68 -13.656 -14.82 1 97.75 102 LEU A N 1
ATOM 782 C CA . LEU A 1 102 ? 3.781 -12.766 -14.094 1 97.75 102 LEU A CA 1
ATOM 783 C C . LEU A 1 102 ? 2.996 -11.875 -15.047 1 97.75 102 LEU A C 1
ATOM 785 O O . LEU A 1 102 ? 1.782 -11.719 -14.898 1 97.75 102 LEU A O 1
ATOM 789 N N . LEU A 1 103 ? 3.711 -11.312 -16 1 97.5 103 LEU A N 1
ATOM 790 C CA . LEU A 1 103 ? 3.041 -10.453 -16.969 1 97.5 103 LEU A CA 1
ATOM 791 C C . LEU A 1 103 ? 1.95 -11.219 -17.719 1 97.5 103 LEU A C 1
ATOM 793 O O . LEU A 1 103 ? 0.852 -10.695 -17.922 1 97.5 103 LEU A O 1
ATOM 797 N N . SER A 1 104 ? 2.23 -12.406 -18.062 1 97.31 104 SER A N 1
ATOM 798 C CA . SER A 1 104 ? 1.248 -13.242 -18.75 1 97.31 104 SER A CA 1
ATOM 799 C C . SER A 1 104 ? 0.034 -13.5 -17.859 1 97.31 104 SER A C 1
ATOM 801 O O . SER A 1 104 ? -1.105 -13.453 -18.328 1 97.31 104 SER A O 1
ATOM 803 N N . ASP A 1 105 ? 0.292 -13.789 -16.625 1 97.56 105 ASP A N 1
ATOM 804 C CA . ASP A 1 105 ? -0.797 -14.023 -15.68 1 97.56 105 ASP A CA 1
ATOM 805 C C . ASP A 1 105 ? -1.656 -12.773 -15.508 1 97.56 105 ASP A C 1
ATOM 807 O O . ASP A 1 105 ? -2.885 -12.859 -15.453 1 97.56 105 ASP A O 1
ATOM 811 N N . LEU A 1 106 ? -1.022 -11.617 -15.406 1 96.94 106 LEU A N 1
ATOM 812 C CA . LEU A 1 106 ? -1.747 -10.352 -15.297 1 96.94 106 LEU A CA 1
ATOM 813 C C . LEU A 1 106 ? -2.662 -10.141 -16.5 1 96.94 106 LEU A C 1
ATOM 815 O O . LEU A 1 106 ? -3.824 -9.766 -16.344 1 96.94 106 LEU A O 1
ATOM 819 N N . MET A 1 107 ? -2.16 -10.453 -17.688 1 96.19 107 MET A N 1
ATOM 820 C CA . MET A 1 107 ? -2.92 -10.273 -18.922 1 96.19 107 MET A CA 1
ATOM 821 C C . MET A 1 107 ? -4.098 -11.242 -18.969 1 96.19 107 MET A C 1
ATOM 823 O O . MET A 1 107 ? -5.184 -10.883 -19.422 1 96.19 107 MET A O 1
ATOM 827 N N . LYS A 1 108 ? -3.836 -12.469 -18.531 1 95.94 108 LYS A N 1
ATOM 828 C CA . LYS A 1 108 ? -4.906 -13.461 -18.516 1 95.94 108 LYS A CA 1
ATOM 829 C C . LYS A 1 108 ? -6.078 -12.984 -17.656 1 95.94 108 LYS A C 1
ATOM 831 O O . LYS A 1 108 ? -7.238 -13.188 -18.031 1 95.94 108 LYS A O 1
ATOM 836 N N . ILE A 1 109 ? -5.793 -12.359 -16.562 1 95.12 109 ILE A N 1
ATOM 837 C CA . ILE A 1 109 ? -6.836 -11.859 -15.672 1 95.12 109 ILE A CA 1
ATOM 838 C C . ILE A 1 109 ? -7.535 -10.664 -16.328 1 95.12 109 ILE A C 1
ATOM 840 O O . ILE A 1 109 ? -8.766 -10.633 -16.406 1 95.12 109 ILE A O 1
ATOM 844 N N . ALA A 1 110 ? -6.77 -9.734 -16.828 1 93.56 110 ALA A N 1
ATOM 845 C CA . ALA A 1 110 ? -7.309 -8.484 -17.359 1 93.56 110 ALA A CA 1
ATOM 846 C C . ALA A 1 110 ? -8.156 -8.734 -18.609 1 93.56 110 ALA A C 1
ATOM 848 O O . ALA A 1 110 ? -9.125 -8.016 -18.859 1 93.56 110 ALA A O 1
ATOM 849 N N . CYS A 1 111 ? -7.801 -9.805 -19.359 1 93.62 111 CYS A N 1
ATOM 850 C CA . CYS A 1 111 ? -8.477 -10.086 -20.625 1 93.62 111 CYS A CA 1
ATOM 851 C C . CYS A 1 111 ? -9.523 -11.172 -20.453 1 93.62 111 CYS A C 1
ATOM 853 O O . CYS A 1 111 ? -10 -11.75 -21.438 1 93.62 111 CYS A O 1
ATOM 855 N N . SER A 1 112 ? -9.867 -11.484 -19.266 1 91.69 112 SER A N 1
ATOM 856 C CA . SER A 1 112 ? -10.75 -12.617 -19 1 91.69 112 SER A CA 1
ATOM 857 C C . SER A 1 112 ? -12.133 -12.391 -19.594 1 91.69 112 SER A C 1
ATOM 859 O O . SER A 1 112 ? -12.867 -13.344 -19.859 1 91.69 112 SER A O 1
ATOM 861 N N . ASP A 1 113 ? -12.539 -11.102 -19.781 1 85.62 113 ASP A N 1
ATOM 862 C CA . ASP A 1 113 ? -13.82 -10.789 -20.406 1 85.62 113 ASP A CA 1
ATOM 863 C C . ASP A 1 113 ? -13.617 -10.234 -21.812 1 85.62 113 ASP A C 1
ATOM 865 O O . ASP A 1 113 ? -14.492 -9.555 -22.344 1 85.62 113 ASP A O 1
ATOM 869 N N . HIS A 1 114 ? -12.484 -10.422 -22.328 1 82 114 HIS A N 1
ATOM 870 C CA . HIS A 1 114 ? -12.094 -10.102 -23.688 1 82 114 HIS A CA 1
ATOM 871 C C . HIS A 1 114 ? -12.031 -8.594 -23.906 1 82 114 HIS A C 1
ATOM 873 O O . HIS A 1 114 ? -12.195 -8.125 -25.031 1 82 114 HIS A O 1
ATOM 879 N N . ARG A 1 115 ? -11.984 -7.934 -22.906 1 82.81 115 ARG A N 1
ATOM 880 C CA . ARG A 1 115 ? -11.859 -6.48 -23.016 1 82.81 115 ARG A CA 1
ATOM 881 C C . ARG A 1 115 ? -10.781 -5.953 -22.078 1 82.81 115 ARG A C 1
ATOM 883 O O . ARG A 1 115 ? -10.625 -6.441 -20.953 1 82.81 115 ARG A O 1
ATOM 890 N N . LEU A 1 116 ? -9.977 -5.184 -22.531 1 86.81 116 LEU A N 1
ATOM 891 C CA . LEU A 1 116 ? -8.969 -4.453 -21.766 1 86.81 116 LEU A CA 1
ATOM 892 C C . LEU A 1 116 ? -9.242 -2.953 -21.797 1 86.81 116 LEU A C 1
ATOM 894 O O . LEU A 1 116 ? -9.125 -2.324 -22.859 1 86.81 116 LEU A O 1
ATOM 898 N N . ASP A 1 117 ? -9.711 -2.412 -20.703 1 85.5 117 ASP A N 1
ATOM 899 C CA . ASP A 1 117 ? -10.008 -0.984 -20.703 1 85.5 117 ASP A CA 1
ATOM 900 C C . ASP A 1 117 ? -8.742 -0.155 -20.531 1 85.5 117 ASP A C 1
ATOM 902 O O . ASP A 1 117 ? -7.648 -0.708 -20.391 1 85.5 117 ASP A O 1
ATOM 906 N N . ARG A 1 118 ? -8.883 1.083 -20.609 1 87.38 118 ARG A N 1
ATOM 907 C CA . ARG A 1 118 ? -7.75 2.006 -20.609 1 87.38 118 ARG A CA 1
ATOM 908 C C . ARG A 1 118 ? -7.02 1.97 -19.266 1 87.38 118 ARG A C 1
ATOM 910 O O . ARG A 1 118 ? -5.789 1.996 -19.234 1 87.38 118 ARG A O 1
ATOM 917 N N . SER A 1 119 ? -7.773 1.932 -18.188 1 86.88 119 SER A N 1
ATOM 918 C CA . SER A 1 119 ? -7.164 1.917 -16.859 1 86.88 119 SER A CA 1
ATOM 919 C C . SER A 1 119 ? -6.344 0.649 -16.641 1 86.88 119 SER A C 1
ATOM 921 O O . SER A 1 119 ? -5.262 0.697 -16.062 1 86.88 119 SER A O 1
ATOM 923 N N . GLU A 1 120 ? -6.93 -0.481 -17.078 1 90.12 120 GLU A N 1
ATOM 924 C CA . GLU A 1 120 ? -6.215 -1.749 -16.953 1 90.12 120 GLU A CA 1
ATOM 925 C C . GLU A 1 120 ? -4.945 -1.742 -17.812 1 90.12 120 GLU A C 1
ATOM 927 O O . GLU A 1 120 ? -3.887 -2.174 -17.344 1 90.12 120 GLU A O 1
ATOM 932 N N . THR A 1 121 ? -5.051 -1.205 -19.047 1 91.06 121 THR A N 1
ATOM 933 C CA . THR A 1 121 ? -3.902 -1.104 -19.938 1 91.06 121 THR A CA 1
ATOM 934 C C . THR A 1 121 ? -2.787 -0.285 -19.297 1 91.06 121 THR A C 1
ATOM 936 O O . THR A 1 121 ? -1.624 -0.692 -19.297 1 91.06 121 THR A O 1
ATOM 939 N N . THR A 1 122 ? -3.125 0.764 -18.75 1 92.19 122 THR A N 1
ATOM 940 C CA . THR A 1 122 ? -2.158 1.65 -18.109 1 92.19 122 THR A CA 1
ATOM 941 C C . THR A 1 122 ? -1.494 0.963 -16.922 1 92.19 122 THR A C 1
ATOM 943 O O . THR A 1 122 ? -0.279 1.059 -16.75 1 92.19 122 THR A O 1
ATOM 946 N N . MET A 1 123 ? -2.26 0.304 -16.109 1 92.38 123 MET A N 1
ATOM 947 C CA . MET A 1 123 ? -1.73 -0.401 -14.945 1 92.38 123 MET A CA 1
ATOM 948 C C . MET A 1 123 ? -0.75 -1.489 -15.367 1 92.38 123 MET A C 1
ATOM 950 O O . MET A 1 123 ? 0.344 -1.597 -14.812 1 92.38 123 MET A O 1
ATOM 954 N N . ILE A 1 124 ? -1.127 -2.299 -16.328 1 95 124 ILE A N 1
ATOM 955 C CA . ILE A 1 124 ? -0.288 -3.396 -16.797 1 95 124 ILE A CA 1
ATOM 956 C C . ILE A 1 124 ? 1.003 -2.842 -17.391 1 95 124 ILE A C 1
ATOM 958 O O . ILE A 1 124 ? 2.088 -3.375 -17.141 1 95 124 ILE A O 1
ATOM 962 N N . GLN A 1 125 ? 0.866 -1.773 -18.125 1 95.69 125 GLN A N 1
ATOM 963 C CA . GLN A 1 125 ? 2.043 -1.136 -18.703 1 95.69 125 GLN A CA 1
ATOM 964 C C . GLN A 1 125 ? 2.996 -0.648 -17.609 1 95.69 125 GLN A C 1
ATOM 966 O O . GLN A 1 125 ? 4.211 -0.827 -17.719 1 95.69 125 GLN A O 1
ATOM 971 N N . ARG A 1 126 ? 2.467 -0.069 -16.656 1 95.25 126 ARG A N 1
ATOM 972 C CA . ARG A 1 126 ? 3.279 0.425 -15.555 1 95.25 126 ARG A CA 1
ATOM 973 C C . ARG A 1 126 ? 3.99 -0.722 -14.836 1 95.25 126 ARG A C 1
ATOM 975 O O . ARG A 1 126 ? 5.176 -0.619 -14.516 1 95.25 126 ARG A O 1
ATOM 982 N N . ILE A 1 127 ? 3.252 -1.779 -14.562 1 97.19 127 ILE A N 1
ATOM 983 C CA . ILE A 1 127 ? 3.846 -2.943 -13.914 1 97.19 127 ILE A CA 1
ATOM 984 C C . ILE A 1 127 ? 4.957 -3.516 -14.789 1 97.19 127 ILE A C 1
ATOM 986 O O . ILE A 1 127 ? 6.051 -3.805 -14.305 1 97.19 127 ILE A O 1
ATOM 990 N N . ALA A 1 128 ? 4.695 -3.596 -16.078 1 97.75 128 ALA A N 1
ATOM 991 C CA . ALA A 1 128 ? 5.688 -4.113 -17.016 1 97.75 128 ALA A CA 1
ATOM 992 C C . ALA A 1 128 ? 6.957 -3.262 -17 1 97.75 128 ALA A C 1
ATOM 994 O O . ALA A 1 128 ? 8.07 -3.797 -16.969 1 97.75 128 ALA A O 1
ATOM 995 N N . ASN A 1 129 ? 6.754 -1.997 -17 1 97.62 129 ASN A N 1
ATOM 996 C CA . ASN A 1 129 ? 7.891 -1.084 -16.953 1 97.62 129 ASN A CA 1
ATOM 997 C C . ASN A 1 129 ? 8.703 -1.271 -15.672 1 97.62 129 ASN A C 1
ATOM 999 O O . ASN A 1 129 ? 9.938 -1.327 -15.719 1 97.62 129 ASN A O 1
ATOM 1003 N N . THR A 1 130 ? 8.055 -1.377 -14.609 1 96.81 130 THR A N 1
ATOM 1004 C CA . THR A 1 130 ? 8.719 -1.555 -13.32 1 96.81 130 THR A CA 1
ATOM 1005 C C . THR A 1 130 ? 9.469 -2.879 -13.273 1 96.81 130 THR A C 1
ATOM 1007 O O . THR A 1 130 ? 10.547 -2.971 -12.68 1 96.81 130 THR A O 1
ATOM 1010 N N . LEU A 1 131 ? 8.922 -3.893 -13.914 1 97.38 131 LEU A N 1
ATOM 1011 C CA . LEU A 1 131 ? 9.516 -5.223 -13.961 1 97.38 131 LEU A CA 1
ATOM 1012 C C . LEU A 1 131 ? 10.719 -5.246 -14.898 1 97.38 131 LEU A C 1
ATOM 1014 O O . LEU A 1 131 ? 11.469 -6.223 -14.93 1 97.38 131 LEU A O 1
ATOM 1018 N N . GLY A 1 132 ? 10.852 -4.191 -15.711 1 96.69 132 GLY A N 1
ATOM 1019 C CA . GLY A 1 132 ? 11.945 -4.148 -16.672 1 96.69 132 GLY A CA 1
ATOM 1020 C C . GLY A 1 132 ? 11.672 -4.957 -17.922 1 96.69 132 GLY A C 1
ATOM 1021 O O . GLY A 1 132 ? 12.602 -5.469 -18.562 1 96.69 132 GLY A O 1
ATOM 1022 N N . ILE A 1 133 ? 10.453 -5.102 -18.219 1 97.12 133 ILE A N 1
ATOM 1023 C CA . ILE A 1 133 ? 10.086 -5.863 -19.406 1 97.12 133 ILE A CA 1
ATOM 1024 C C . ILE A 1 133 ? 10.188 -4.973 -20.641 1 97.12 133 ILE A C 1
ATOM 1026 O O . ILE A 1 133 ? 9.672 -3.85 -20.641 1 97.12 133 ILE A O 1
ATOM 1030 N N . LYS A 1 134 ? 10.812 -5.547 -21.672 1 96.06 134 LYS A N 1
ATOM 1031 C CA . LYS A 1 134 ? 10.984 -4.793 -22.922 1 96.06 134 LYS A CA 1
ATOM 1032 C C . LYS A 1 134 ? 9.656 -4.633 -23.656 1 96.06 134 LYS A C 1
ATOM 1034 O O . LYS A 1 134 ? 8.797 -5.516 -23.594 1 96.06 134 LYS A O 1
ATOM 1039 N N . PRO A 1 135 ? 9.484 -3.551 -24.328 1 95.56 135 PRO A N 1
ATOM 1040 C CA . PRO A 1 135 ? 8.25 -3.301 -25.078 1 95.56 135 PRO A CA 1
ATOM 1041 C C . PRO A 1 135 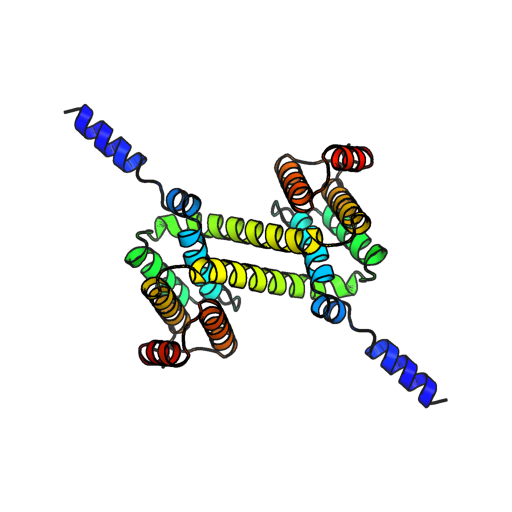? 7.902 -4.438 -26.031 1 95.56 135 PRO A C 1
ATOM 1043 O O . PRO A 1 135 ? 6.727 -4.777 -26.203 1 95.56 135 PRO A O 1
ATOM 1046 N N . GLU A 1 136 ? 8.883 -4.957 -26.625 1 95.81 136 GLU A N 1
ATOM 1047 C CA . GLU A 1 136 ? 8.648 -6.047 -27.562 1 95.81 136 GLU A CA 1
ATOM 1048 C C . GLU A 1 136 ? 8.062 -7.266 -26.859 1 95.81 136 GLU A C 1
ATOM 1050 O O . GLU A 1 136 ? 7.188 -7.945 -27.406 1 95.81 136 GLU A O 1
ATOM 1055 N N . GLU A 1 137 ? 8.586 -7.566 -25.703 1 95.81 137 GLU A N 1
ATOM 1056 C CA . GLU A 1 137 ? 8.078 -8.688 -24.922 1 95.81 137 GLU A CA 1
ATOM 1057 C C . GLU A 1 137 ? 6.641 -8.438 -24.469 1 95.81 137 GLU A C 1
ATOM 1059 O O . GLU A 1 137 ? 5.809 -9.344 -24.5 1 95.81 137 GLU A O 1
ATOM 1064 N N . LEU A 1 138 ? 6.359 -7.234 -24.047 1 95.31 138 LEU A N 1
ATOM 1065 C CA . LEU A 1 138 ? 5 -6.875 -23.672 1 95.31 138 LEU A CA 1
ATOM 1066 C C . LEU A 1 138 ? 4.039 -7.066 -24.844 1 95.31 138 LEU A C 1
ATOM 1068 O O . LEU A 1 138 ? 2.938 -7.59 -24.672 1 95.31 138 LEU A O 1
ATOM 1072 N N . HIS A 1 139 ? 4.488 -6.605 -25.984 1 93.88 139 HIS A N 1
ATOM 1073 C CA . HIS A 1 139 ? 3.68 -6.754 -27.188 1 93.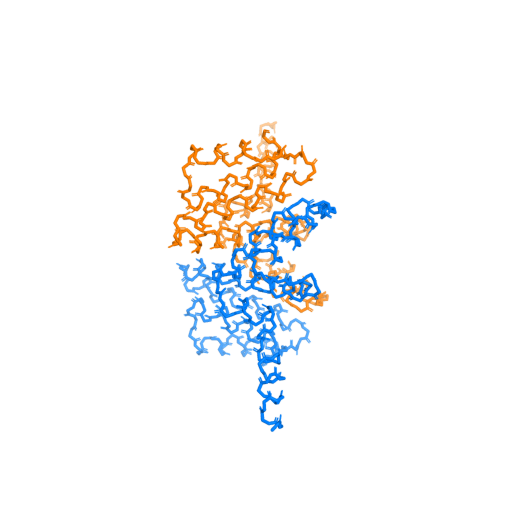88 139 HIS A CA 1
ATOM 1074 C C . HIS A 1 139 ? 3.391 -8.219 -27.484 1 93.88 139 HIS A C 1
ATOM 1076 O O . HIS A 1 139 ? 2.26 -8.578 -27.828 1 93.88 139 HIS A O 1
ATOM 1082 N N . LYS A 1 140 ? 4.352 -9.047 -27.375 1 95.12 140 LYS A N 1
ATOM 1083 C CA . LYS A 1 140 ? 4.195 -10.484 -27.609 1 95.12 140 LYS A CA 1
ATOM 1084 C C . LYS A 1 140 ? 3.182 -11.086 -26.641 1 95.12 140 LYS A C 1
ATOM 1086 O O . LYS A 1 140 ? 2.322 -11.875 -27.047 1 95.12 140 LYS A O 1
ATOM 1091 N N . VAL A 1 141 ? 3.293 -10.711 -25.391 1 94.75 141 VAL A N 1
ATOM 1092 C CA . VAL A 1 141 ? 2.385 -11.234 -24.391 1 94.75 141 VAL A CA 1
ATOM 1093 C C . VAL A 1 141 ? 0.963 -10.75 -24.672 1 94.75 141 VAL A C 1
ATOM 1095 O O . VAL A 1 141 ? 0.003 -11.516 -24.531 1 94.75 141 VAL A O 1
ATOM 1098 N N . ARG A 1 142 ? 0.829 -9.523 -25.062 1 91.69 142 ARG A N 1
ATOM 1099 C CA . ARG A 1 142 ? -0.474 -8.961 -25.406 1 91.69 142 ARG A CA 1
ATOM 1100 C C . ARG A 1 142 ? -1.1 -9.695 -26.578 1 91.69 142 ARG A C 1
ATOM 1102 O O . ARG A 1 142 ? -2.297 -9.992 -26.578 1 91.69 142 ARG A O 1
ATOM 1109 N N . GLN A 1 143 ? -0.286 -9.953 -27.547 1 90.94 143 GLN A N 1
ATOM 1110 C CA . GLN A 1 143 ? -0.762 -10.648 -28.734 1 90.94 143 GLN A CA 1
ATOM 1111 C C . GLN A 1 143 ? -1.2 -12.07 -28.391 1 90.94 143 GLN A C 1
ATOM 1113 O O . GLN A 1 143 ? -2.133 -12.602 -29 1 90.94 143 GLN A O 1
ATOM 1118 N N . ALA A 1 144 ? -0.535 -12.617 -27.484 1 91.06 144 ALA A N 1
ATOM 1119 C CA . ALA A 1 144 ? -0.834 -13.992 -27.094 1 91.06 144 ALA A CA 1
ATOM 1120 C C . ALA A 1 144 ? -2.064 -14.047 -26.188 1 91.06 144 ALA A C 1
ATOM 1122 O O . ALA A 1 144 ? -2.588 -15.133 -25.922 1 91.06 144 ALA A O 1
ATOM 1123 N N . SER A 1 145 ? -2.533 -12.883 -25.719 1 90.25 145 SER A N 1
ATOM 1124 C CA . SER A 1 145 ? -3.68 -12.828 -24.812 1 90.25 145 SER A CA 1
ATOM 1125 C C . SER A 1 145 ? -4.988 -12.75 -25.594 1 90.25 145 SER A C 1
ATOM 1127 O O . SER A 1 145 ? -4.992 -12.453 -26.781 1 90.25 145 SER A O 1
ATOM 1129 N N . SER A 1 146 ? -6.07 -12.953 -24.906 1 84.12 146 SER A N 1
ATOM 1130 C CA . SER A 1 146 ? -7.383 -13 -25.547 1 84.12 146 SER A CA 1
ATOM 1131 C C . SER A 1 146 ? -7.824 -11.609 -26 1 84.12 146 SER A C 1
ATOM 1133 O O . SER A 1 146 ? -8.758 -11.477 -26.797 1 84.12 146 SER A O 1
ATOM 1135 N N . CYS A 1 147 ? -7.309 -10.586 -25.406 1 80.19 147 CYS A N 1
ATOM 1136 C CA . CYS A 1 147 ? -7.754 -9.242 -25.766 1 80.19 147 CYS A CA 1
ATOM 1137 C C . CYS A 1 147 ? -6.84 -8.625 -26.812 1 80.19 147 CYS A C 1
ATOM 1139 O O . CYS A 1 147 ? -6.992 -7.453 -27.172 1 80.19 147 CYS A O 1
ATOM 1141 N N . GLY A 1 148 ? -5.766 -9.328 -27.188 1 69 148 GLY A N 1
ATOM 1142 C CA . GLY A 1 148 ? -4.918 -8.82 -28.25 1 69 148 GLY A CA 1
ATOM 1143 C C . GLY A 1 148 ? -5.23 -9.438 -29.609 1 69 148 GLY A C 1
ATOM 1144 O O . GLY A 1 148 ? -5.965 -10.43 -29.688 1 69 148 GLY A O 1
ATOM 1145 N N . MET B 1 1 ? 2.967 -49.062 11.758 1 48.94 1 MET B N 1
ATOM 1146 C CA . MET B 1 1 ? 1.811 -48.625 10.992 1 48.94 1 MET B CA 1
ATOM 1147 C C . MET B 1 1 ? 1.364 -47.219 11.469 1 48.94 1 MET B C 1
ATOM 1149 O O . MET B 1 1 ? 0.98 -46.375 10.664 1 48.94 1 MET B O 1
ATOM 1153 N N . SER B 1 2 ? 1.48 -46.938 12.734 1 58.31 2 SER B N 1
ATOM 1154 C CA . SER B 1 2 ? 1.039 -45.688 13.367 1 58.31 2 SER B CA 1
ATOM 1155 C C . SER B 1 2 ? 1.993 -44.531 13.055 1 58.31 2 SER B C 1
ATOM 1157 O O . SER B 1 2 ? 1.563 -43.406 12.883 1 58.31 2 SER B O 1
ATOM 1159 N N . GLU B 1 3 ? 3.18 -44.844 12.906 1 62 3 GLU B N 1
ATOM 1160 C CA . GLU B 1 3 ? 4.188 -43.812 12.633 1 62 3 GLU B CA 1
ATOM 1161 C C . GLU B 1 3 ? 4.043 -43.25 11.219 1 62 3 GLU B C 1
ATOM 1163 O O . GLU B 1 3 ? 4.23 -42.062 11 1 62 3 GLU B O 1
ATOM 1168 N N . SER B 1 4 ? 3.617 -44.156 10.359 1 56.94 4 SER B N 1
ATOM 1169 C CA . SER B 1 4 ? 3.447 -43.75 8.969 1 56.94 4 SER B CA 1
ATOM 1170 C C . SER B 1 4 ? 2.227 -42.844 8.797 1 56.94 4 SER B C 1
ATOM 1172 O O . SER B 1 4 ? 2.289 -41.812 8.102 1 56.94 4 SER B O 1
ATOM 1174 N N . ILE B 1 5 ? 1.149 -43.188 9.5 1 58.09 5 ILE B N 1
ATOM 1175 C CA . ILE B 1 5 ? -0.052 -42.375 9.406 1 58.09 5 ILE B CA 1
ATOM 1176 C C . ILE B 1 5 ? 0.193 -41.031 10.07 1 58.09 5 ILE B C 1
ATOM 1178 O O . ILE B 1 5 ? -0.201 -39.969 9.547 1 58.09 5 ILE B O 1
ATOM 1182 N N . PHE B 1 6 ? 0.837 -40.938 11.281 1 57.94 6 PHE B N 1
ATOM 1183 C CA . PHE B 1 6 ? 1.143 -39.688 11.953 1 57.94 6 PHE B CA 1
ATOM 1184 C C . PHE B 1 6 ? 2.023 -38.781 11.07 1 57.94 6 PHE B C 1
ATOM 1186 O O . PHE B 1 6 ? 1.831 -37.562 11.008 1 57.94 6 PHE B O 1
ATOM 1193 N N . GLU B 1 7 ? 3.066 -39.344 10.414 1 56.22 7 GLU B N 1
ATOM 1194 C CA . GLU B 1 7 ? 3.914 -38.562 9.516 1 56.22 7 GLU B CA 1
ATOM 1195 C C . GLU B 1 7 ? 3.111 -38 8.344 1 56.22 7 GLU B C 1
ATOM 1197 O O . GLU B 1 7 ? 3.342 -36.875 7.906 1 56.22 7 GLU B O 1
ATOM 1202 N N . ARG B 1 8 ? 2.203 -38.812 7.879 1 53.03 8 ARG B N 1
ATOM 1203 C CA . ARG B 1 8 ? 1.346 -38.375 6.793 1 53.03 8 ARG B CA 1
ATOM 1204 C C . ARG B 1 8 ? 0.376 -37.281 7.273 1 53.03 8 ARG B C 1
ATOM 1206 O O . ARG B 1 8 ? 0.153 -36.281 6.582 1 53.03 8 ARG B O 1
ATOM 1213 N N . ILE B 1 9 ? -0.294 -37.469 8.438 1 55.41 9 ILE B N 1
ATOM 1214 C CA . ILE B 1 9 ? -1.132 -36.438 9.047 1 55.41 9 ILE B CA 1
ATOM 1215 C C . ILE B 1 9 ? -0.289 -35.188 9.352 1 55.41 9 ILE B C 1
ATOM 1217 O O . ILE B 1 9 ? -0.697 -34.062 9.062 1 55.41 9 ILE B O 1
ATOM 1221 N N . SER B 1 10 ? 0.895 -35.469 9.984 1 53.72 10 SER B N 1
ATOM 1222 C CA . SER B 1 10 ? 1.779 -34.312 10.266 1 53.72 10 SER B CA 1
ATOM 1223 C C . SER B 1 10 ? 2.168 -33.594 8.984 1 53.72 10 SER B C 1
ATOM 1225 O O . SER B 1 10 ? 2.205 -32.375 8.953 1 53.72 10 SER B O 1
ATOM 1227 N N . ALA B 1 11 ? 2.555 -34.375 7.926 1 49.16 11 ALA B N 1
ATOM 1228 C CA . ALA B 1 11 ? 2.865 -33.781 6.629 1 49.16 11 ALA B CA 1
ATOM 1229 C C . ALA B 1 11 ? 1.662 -33.031 6.07 1 49.16 11 ALA B C 1
ATOM 1231 O O . ALA B 1 11 ? 1.808 -31.938 5.52 1 49.16 11 ALA B O 1
ATOM 1232 N N . PHE B 1 12 ? 0.51 -33.688 6.129 1 50.06 12 PHE B N 1
ATOM 1233 C CA . PHE B 1 12 ? -0.721 -33.031 5.707 1 50.06 12 PHE B CA 1
ATOM 1234 C C . PHE B 1 12 ? -0.975 -31.766 6.531 1 50.06 12 PHE B C 1
ATOM 1236 O O . PHE B 1 12 ? -1.356 -30.719 5.992 1 50.06 12 PHE B O 1
ATOM 1243 N N . LEU B 1 13 ? -0.896 -31.938 7.895 1 50.09 13 LEU B N 1
ATOM 1244 C CA . LEU B 1 13 ? -1 -30.797 8.812 1 50.09 13 LEU B CA 1
ATOM 1245 C C . LEU B 1 13 ? 0.118 -29.797 8.57 1 50.09 13 LEU B C 1
ATOM 1247 O O . LEU B 1 13 ? -0.07 -28.594 8.758 1 50.09 13 LEU B O 1
ATOM 1251 N N . SER B 1 14 ? 1.336 -30.406 8.344 1 49.84 14 SER B N 1
ATOM 1252 C CA . SER B 1 14 ? 2.516 -29.578 8.094 1 49.84 14 SER B CA 1
ATOM 1253 C C . SER B 1 14 ? 2.396 -28.828 6.777 1 49.84 14 SER B C 1
ATOM 1255 O O . SER B 1 14 ? 3.166 -27.891 6.52 1 49.84 14 SER B O 1
ATOM 1257 N N . GLU B 1 15 ? 1.67 -29.484 5.902 1 53.03 15 GLU B N 1
ATOM 1258 C CA . GLU B 1 15 ? 1.557 -28.75 4.652 1 53.03 15 GLU B CA 1
ATOM 1259 C C . GLU B 1 15 ? 1.048 -27.328 4.895 1 53.03 15 GLU B C 1
ATOM 1261 O O . GLU B 1 15 ? -0.024 -27.141 5.477 1 53.03 15 GLU B O 1
ATOM 1266 N N . LYS B 1 16 ? 2.004 -26.594 5.004 1 61.94 16 LYS B N 1
ATOM 1267 C CA . LYS B 1 16 ? 1.683 -25.188 5.277 1 61.94 16 LYS B CA 1
ATOM 1268 C C . LYS B 1 16 ? 0.483 -24.734 4.457 1 61.94 16 LYS B C 1
ATOM 1270 O O . LYS B 1 16 ? 0.422 -24.969 3.248 1 61.94 16 LYS B O 1
ATOM 1275 N N . ASN B 1 17 ? -0.555 -24.484 5.207 1 85.62 17 ASN B N 1
ATOM 1276 C CA . ASN B 1 17 ? -1.678 -23.875 4.504 1 85.62 17 ASN B CA 1
ATOM 1277 C C . ASN B 1 17 ? -1.223 -22.719 3.621 1 85.62 17 ASN B C 1
ATOM 1279 O O . ASN B 1 17 ? -0.072 -22.281 3.703 1 85.62 17 ASN B O 1
ATOM 1283 N N . ALA B 1 18 ? -1.742 -22.531 2.549 1 89.38 18 ALA B N 1
ATOM 1284 C CA . ALA B 1 18 ? -1.402 -21.547 1.525 1 89.38 18 ALA B CA 1
ATOM 1285 C C . ALA B 1 18 ? -1.023 -20.219 2.156 1 89.38 18 ALA B C 1
ATOM 1287 O O . ALA B 1 18 ? -0.073 -19.562 1.719 1 89.38 18 ALA B O 1
ATOM 1288 N N . VAL B 1 19 ? -1.625 -19.938 3.201 1 92.25 19 VAL B N 1
ATOM 1289 C CA . VAL B 1 19 ? -1.38 -18.641 3.834 1 92.25 19 VAL B CA 1
ATOM 1290 C C . VAL B 1 19 ? 0.011 -18.641 4.465 1 92.25 19 VAL B C 1
ATOM 1292 O O . VAL B 1 19 ? 0.723 -17.625 4.395 1 92.25 19 VAL B O 1
ATOM 1295 N N . GLN B 1 20 ? 0.396 -19.688 5.07 1 93.25 20 GLN B N 1
ATOM 1296 C CA . GLN B 1 20 ? 1.722 -19.781 5.672 1 93.25 20 GLN B CA 1
ATOM 1297 C C . GLN B 1 20 ? 2.814 -19.688 4.609 1 93.25 20 GLN B C 1
ATOM 1299 O O . GLN B 1 20 ? 3.824 -19.016 4.805 1 93.25 20 GLN B O 1
ATOM 1304 N N . ARG B 1 21 ? 2.584 -20.406 3.578 1 94.12 21 ARG B N 1
ATOM 1305 C CA . ARG B 1 21 ? 3.543 -20.375 2.48 1 94.12 21 ARG B CA 1
ATOM 1306 C C . ARG B 1 21 ? 3.701 -18.953 1.94 1 94.12 21 ARG B C 1
ATOM 1308 O O . ARG B 1 21 ? 4.82 -18.5 1.705 1 94.12 21 ARG B O 1
ATOM 1315 N N . VAL B 1 22 ? 2.654 -18.266 1.73 1 95.81 22 VAL B N 1
ATOM 1316 C CA . VAL B 1 22 ? 2.672 -16.906 1.212 1 95.81 22 VAL B CA 1
ATOM 1317 C C . VAL B 1 22 ? 3.34 -15.969 2.223 1 95.81 22 VAL B C 1
ATOM 1319 O O . VAL B 1 22 ? 4.133 -15.109 1.847 1 95.81 22 VAL B O 1
ATOM 1322 N N . ALA B 1 23 ? 3.102 -16.172 3.484 1 94.5 23 ALA B N 1
ATOM 1323 C CA . ALA B 1 23 ? 3.648 -15.328 4.543 1 94.5 23 ALA B CA 1
ATOM 1324 C C . ALA B 1 23 ? 5.164 -15.492 4.645 1 94.5 23 ALA B C 1
ATOM 1326 O O . ALA B 1 23 ? 5.867 -14.562 5.043 1 94.5 23 ALA B O 1
ATOM 1327 N N . GLU B 1 24 ? 5.688 -16.625 4.215 1 95.38 24 GLU B N 1
ATOM 1328 C CA . GLU B 1 24 ? 7.113 -16.922 4.363 1 95.38 24 GLU B CA 1
ATOM 1329 C C . GLU B 1 24 ? 7.883 -16.562 3.096 1 95.38 24 GLU B C 1
ATOM 1331 O O . GLU B 1 24 ? 9.117 -16.625 3.074 1 95.38 24 GLU B O 1
ATOM 1336 N N . ASP B 1 25 ? 7.211 -16.141 2.102 1 95.5 25 ASP B N 1
ATOM 1337 C CA . ASP B 1 25 ? 7.832 -15.859 0.812 1 95.5 25 ASP B CA 1
ATOM 1338 C C . ASP B 1 25 ? 7.371 -14.508 0.267 1 95.5 25 ASP B C 1
ATOM 1340 O O . ASP B 1 25 ? 6.398 -14.43 -0.483 1 95.5 25 ASP B O 1
ATOM 1344 N N . PRO B 1 26 ? 8.148 -13.5 0.559 1 94.62 26 PRO B N 1
ATOM 1345 C CA . PRO B 1 26 ? 7.746 -12.148 0.149 1 94.62 26 PRO B CA 1
ATOM 1346 C C . PRO B 1 26 ? 7.59 -12.016 -1.364 1 94.62 26 PRO B C 1
ATOM 1348 O O . PRO B 1 26 ? 6.758 -11.234 -1.835 1 94.62 26 PRO B O 1
ATOM 1351 N N . ALA B 1 27 ? 8.344 -12.727 -2.076 1 95.44 27 ALA B N 1
ATOM 1352 C CA . ALA B 1 27 ? 8.219 -12.688 -3.529 1 95.44 27 ALA B CA 1
ATOM 1353 C C . ALA B 1 27 ? 6.879 -13.258 -3.98 1 95.44 27 ALA B C 1
ATOM 1355 O O . ALA B 1 27 ? 6.203 -12.68 -4.836 1 95.44 27 ALA B O 1
ATOM 1356 N N . LEU B 1 28 ? 6.539 -14.398 -3.379 1 96.31 28 LEU B N 1
ATOM 1357 C CA . LEU B 1 28 ? 5.25 -15.008 -3.682 1 96.31 28 LEU B CA 1
ATOM 1358 C C . LEU B 1 28 ? 4.105 -14.086 -3.275 1 96.31 28 LEU B C 1
ATOM 1360 O O . LEU B 1 28 ? 3.145 -13.914 -4.027 1 96.31 28 LEU B O 1
ATOM 1364 N N . ALA B 1 29 ? 4.195 -13.469 -2.121 1 97.25 29 ALA B N 1
ATOM 1365 C CA . ALA B 1 29 ? 3.188 -12.516 -1.658 1 97.25 29 ALA B CA 1
ATOM 1366 C C . ALA B 1 29 ? 3.053 -11.344 -2.625 1 97.25 29 ALA B C 1
ATOM 1368 O O . ALA B 1 29 ? 1.939 -10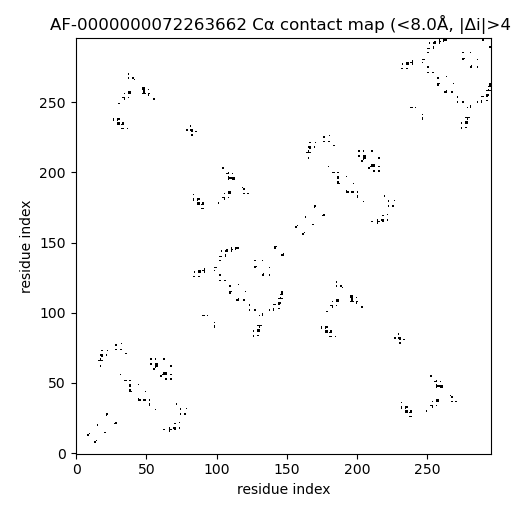.93 -2.955 1 97.25 29 ALA B O 1
ATOM 1369 N N . SER B 1 30 ? 4.199 -10.875 -3.082 1 97.31 30 SER B N 1
ATOM 1370 C CA . SER B 1 30 ? 4.203 -9.742 -3.998 1 97.31 30 SER B CA 1
ATOM 1371 C C . SER B 1 30 ? 3.545 -10.102 -5.328 1 97.31 30 SER B C 1
ATOM 1373 O O . SER B 1 30 ? 2.775 -9.312 -5.879 1 97.31 30 SER B O 1
ATOM 1375 N N . GLU B 1 31 ? 3.869 -11.242 -5.812 1 97.44 31 GLU B N 1
ATOM 1376 C CA . GLU B 1 31 ? 3.299 -11.703 -7.074 1 97.44 31 GLU B CA 1
ATOM 1377 C C . GLU B 1 31 ? 1.78 -11.828 -6.98 1 97.44 31 GLU B C 1
ATOM 1379 O O . GLU B 1 31 ? 1.059 -11.305 -7.832 1 97.44 31 GLU B O 1
ATOM 1384 N N . LEU B 1 32 ? 1.323 -12.461 -5.953 1 97.75 32 LEU B N 1
ATOM 1385 C CA . LEU B 1 32 ? -0.111 -12.656 -5.766 1 97.75 32 LEU B CA 1
ATOM 1386 C C . LEU B 1 32 ? -0.81 -11.32 -5.516 1 97.75 32 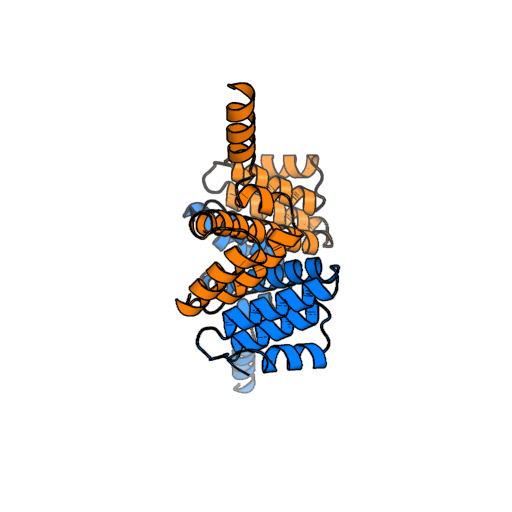LEU B C 1
ATOM 1388 O O . LEU B 1 32 ? -1.954 -11.133 -5.934 1 97.75 32 LEU B 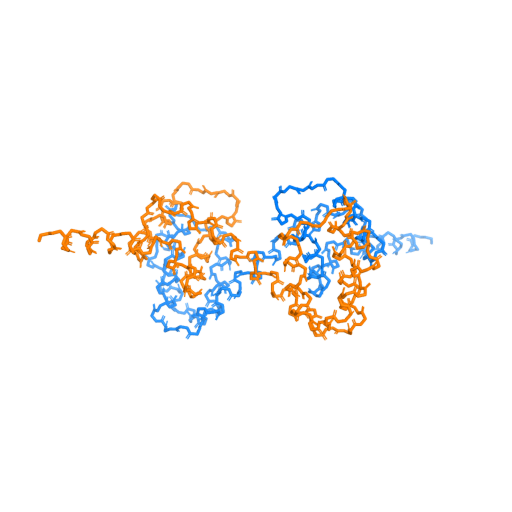O 1
ATOM 1392 N N . LEU B 1 33 ? -0.128 -10.43 -4.852 1 96.94 33 LEU B N 1
ATOM 1393 C CA . LEU B 1 33 ? -0.691 -9.109 -4.594 1 96.94 33 LEU B CA 1
ATOM 1394 C C . LEU B 1 33 ? -0.91 -8.352 -5.898 1 96.94 33 LEU B C 1
ATOM 1396 O O . LEU B 1 33 ? -1.944 -7.707 -6.082 1 96.94 33 LEU B O 1
ATOM 1400 N N . LEU B 1 34 ? 0.043 -8.406 -6.797 1 96.81 34 LEU B N 1
ATOM 1401 C CA . LEU B 1 34 ? -0.096 -7.734 -8.086 1 96.81 34 LEU B CA 1
ATOM 1402 C C . LEU B 1 34 ? -1.279 -8.297 -8.867 1 96.81 34 LEU B C 1
ATOM 1404 O O . LEU B 1 34 ? -2.059 -7.543 -9.453 1 96.81 34 LEU B O 1
ATOM 1408 N N . LEU B 1 35 ? -1.407 -9.625 -8.836 1 96.62 35 LEU B N 1
ATOM 1409 C CA . LEU B 1 35 ? -2.539 -10.258 -9.508 1 96.62 35 LEU B CA 1
ATOM 1410 C C . LEU B 1 35 ? -3.857 -9.789 -8.898 1 96.62 35 LEU B C 1
ATOM 1412 O O . LEU B 1 35 ? -4.789 -9.438 -9.625 1 96.62 35 LEU B O 1
ATOM 1416 N N . LEU B 1 36 ? -3.898 -9.781 -7.617 1 94.69 36 LEU B N 1
ATOM 1417 C CA . LEU B 1 36 ? -5.098 -9.359 -6.898 1 94.69 36 LEU B CA 1
ATOM 1418 C C . LEU B 1 36 ? -5.43 -7.902 -7.211 1 94.69 36 LEU B C 1
ATOM 1420 O O . LEU B 1 36 ? -6.602 -7.547 -7.355 1 94.69 36 LEU B O 1
ATOM 1424 N N . HIS B 1 37 ? -4.426 -7.086 -7.309 1 93.56 37 HIS B N 1
ATOM 1425 C CA . HIS B 1 37 ? -4.637 -5.668 -7.586 1 93.56 37 HIS B CA 1
ATOM 1426 C C . HIS B 1 37 ? -5.281 -5.465 -8.953 1 93.56 37 HIS B C 1
ATOM 1428 O O . HIS B 1 37 ? -6.086 -4.551 -9.141 1 93.56 37 HIS B O 1
ATOM 1434 N N . VAL B 1 38 ? -4.961 -6.242 -9.922 1 92.69 38 VAL B N 1
ATOM 1435 C CA . VAL B 1 38 ? -5.578 -6.141 -11.242 1 92.69 38 VAL B CA 1
ATOM 1436 C C . VAL B 1 38 ? -7.051 -6.539 -11.148 1 92.69 38 VAL B C 1
ATOM 1438 O O . VAL B 1 38 ? -7.902 -5.934 -11.805 1 92.69 38 VAL B O 1
ATOM 1441 N N . VAL B 1 39 ? -7.379 -7.508 -10.289 1 90.88 39 VAL B N 1
ATOM 1442 C CA . VAL B 1 39 ? -8.742 -7.996 -10.125 1 90.88 39 VAL B CA 1
ATOM 1443 C C . VAL B 1 39 ? -9.617 -6.898 -9.523 1 90.88 39 VAL B C 1
ATOM 1445 O O . VAL B 1 39 ? -10.766 -6.707 -9.93 1 90.88 39 VAL B O 1
ATOM 1448 N N . VAL B 1 40 ? -9.008 -6.059 -8.602 1 85.44 40 VAL B N 1
ATOM 1449 C CA . VAL B 1 40 ? -9.844 -5.164 -7.805 1 85.44 40 VAL B CA 1
ATOM 1450 C C . VAL B 1 40 ? -9.664 -3.729 -8.289 1 85.44 40 VAL B C 1
ATOM 1452 O O . VAL B 1 40 ? -10.195 -2.793 -7.684 1 85.44 40 VAL B O 1
ATOM 1455 N N . ALA B 1 41 ? -8.922 -3.373 -9.289 1 79.88 41 ALA B N 1
ATOM 1456 C CA . ALA B 1 41 ? -8.508 -2.051 -9.758 1 79.88 41 ALA B CA 1
ATOM 1457 C C . ALA B 1 41 ? -9.727 -1.172 -10.047 1 79.88 41 ALA B C 1
ATOM 1459 O O . ALA B 1 41 ? -9.711 0.029 -9.766 1 79.88 41 ALA B O 1
ATOM 1460 N N . ASP B 1 42 ? -10.766 -1.565 -10.617 1 73.5 42 ASP B N 1
ATOM 1461 C CA . ASP B 1 42 ? -11.883 -0.7 -10.992 1 73.5 42 ASP B CA 1
ATOM 1462 C C . ASP B 1 42 ? -13.07 -0.895 -10.055 1 73.5 42 ASP B C 1
ATOM 1464 O O . ASP B 1 42 ? -14.125 -0.281 -10.242 1 73.5 42 ASP B O 1
ATOM 1468 N N . GLY B 1 43 ? -12.758 -1.54 -9.031 1 71.5 43 GLY B N 1
ATOM 1469 C CA . GLY B 1 43 ? -13.82 -1.731 -8.062 1 71.5 43 GLY B CA 1
ATOM 1470 C C . GLY B 1 43 ? -14.867 -2.732 -8.516 1 71.5 43 GLY B C 1
ATOM 1471 O O . GLY B 1 43 ? -15.75 -3.105 -7.738 1 71.5 43 GLY B O 1
ATOM 1472 N N . ASN B 1 44 ? -14.875 -2.965 -9.844 1 72.44 44 ASN B N 1
ATOM 1473 C CA . ASN B 1 44 ? -15.852 -3.918 -10.367 1 72.44 44 ASN B CA 1
ATOM 1474 C C . ASN B 1 44 ? -15.281 -5.336 -10.398 1 72.44 44 ASN B C 1
ATOM 1476 O O . ASN B 1 44 ? -14.406 -5.641 -11.203 1 72.44 44 ASN B O 1
ATOM 1480 N N . GLN B 1 45 ? -15.086 -5.957 -9.281 1 83.31 45 GLN B N 1
ATOM 1481 C CA . GLN B 1 45 ? -14.625 -7.34 -9.227 1 83.31 45 GLN B CA 1
ATOM 1482 C C . GLN B 1 45 ? -15.414 -8.227 -10.188 1 83.31 45 GLN B C 1
ATOM 1484 O O . GLN B 1 45 ? -16.234 -9.047 -9.758 1 83.31 45 GLN B O 1
ATOM 1489 N N . HIS B 1 46 ? -15.086 -8.195 -11.547 1 87.5 46 HIS B N 1
ATOM 1490 C CA . HIS B 1 46 ? -15.797 -8.977 -12.555 1 87.5 46 HIS B CA 1
ATOM 1491 C C . HIS B 1 46 ? -15.648 -10.477 -12.297 1 87.5 46 HIS B C 1
ATOM 1493 O O . HIS B 1 46 ? -14.539 -10.953 -12.039 1 87.5 46 HIS B O 1
ATOM 1499 N N . PRO B 1 47 ? -16.75 -11.266 -12.461 1 90.19 47 PRO B N 1
ATOM 1500 C CA . PRO B 1 47 ? -16.688 -12.703 -12.18 1 90.19 47 PRO B CA 1
ATOM 1501 C C . PRO B 1 47 ? -15.648 -13.43 -13.031 1 90.19 47 PRO B C 1
ATOM 1503 O O . PRO B 1 47 ? -14.992 -14.352 -12.555 1 90.19 47 PRO B O 1
ATOM 1506 N N . ALA B 1 48 ? -15.516 -13.031 -14.266 1 92.88 48 ALA B N 1
ATOM 1507 C CA . ALA B 1 48 ? -14.539 -13.664 -15.148 1 92.88 48 ALA B CA 1
ATOM 1508 C C . ALA B 1 48 ? -13.117 -13.438 -14.648 1 92.88 48 ALA B C 1
ATOM 1510 O O . ALA B 1 48 ? -12.266 -14.328 -14.734 1 92.88 48 ALA B O 1
ATOM 1511 N N . GLU B 1 49 ? -12.805 -12.211 -14.133 1 93.19 49 GLU B N 1
ATOM 1512 C CA . GLU B 1 49 ? -11.484 -11.906 -13.602 1 93.19 49 GLU B CA 1
ATOM 1513 C C . GLU B 1 49 ? -11.195 -12.711 -12.336 1 93.19 49 GLU B C 1
ATOM 1515 O O . GLU B 1 49 ? -10.086 -13.227 -12.164 1 93.19 49 GLU B O 1
ATOM 1520 N N . ILE B 1 50 ? -12.203 -12.859 -11.523 1 92.94 50 ILE B N 1
ATOM 1521 C CA . ILE B 1 50 ? -12.078 -13.641 -10.297 1 92.94 50 ILE B CA 1
ATOM 1522 C C . ILE B 1 50 ? -11.789 -15.094 -10.641 1 92.94 50 ILE B C 1
ATOM 1524 O O . ILE B 1 50 ? -10.906 -15.719 -10.031 1 92.94 50 ILE B O 1
ATOM 1528 N N . ALA B 1 51 ? -12.523 -15.602 -11.594 1 94.06 51 ALA B N 1
ATOM 1529 C CA . ALA B 1 51 ? -12.328 -16.984 -12.016 1 94.06 51 ALA B CA 1
ATOM 1530 C C . ALA B 1 51 ? -10.922 -17.188 -12.562 1 94.06 51 ALA B C 1
ATOM 1532 O O . ALA B 1 51 ? -10.273 -18.203 -12.25 1 94.06 51 ALA B O 1
ATOM 1533 N N . ALA B 1 52 ? -10.469 -16.25 -13.383 1 94.94 52 ALA B N 1
ATOM 1534 C CA . ALA B 1 52 ? -9.109 -16.328 -13.922 1 94.94 52 ALA B CA 1
ATOM 1535 C C . ALA B 1 52 ? -8.078 -16.312 -12.797 1 94.94 52 ALA B C 1
ATOM 1537 O O . ALA B 1 52 ? -7.105 -17.078 -12.828 1 94.94 52 ALA B O 1
ATOM 1538 N N . PHE B 1 53 ? -8.305 -15.445 -11.797 1 96.38 53 PHE B N 1
ATOM 1539 C CA . PHE B 1 53 ? -7.398 -15.367 -10.656 1 96.38 53 PHE B CA 1
ATOM 1540 C C . PHE B 1 53 ? -7.359 -16.688 -9.906 1 96.38 53 PHE B C 1
ATOM 1542 O O . PHE B 1 53 ? -6.285 -17.172 -9.555 1 96.38 53 PHE B O 1
ATOM 1549 N N . LYS B 1 54 ? -8.516 -17.25 -9.703 1 96.19 54 LYS B N 1
ATOM 1550 C CA . LYS B 1 54 ? -8.602 -18.531 -9.008 1 96.19 54 LYS B CA 1
ATOM 1551 C C . LYS B 1 54 ? -7.852 -19.625 -9.766 1 96.19 54 LYS B C 1
ATOM 1553 O O . LYS B 1 54 ? -7.117 -20.406 -9.164 1 96.19 54 LYS B O 1
ATOM 1558 N N . GLU B 1 55 ? -8.016 -19.641 -11.008 1 96.88 55 GLU B N 1
ATOM 1559 C CA . GLU B 1 55 ? -7.352 -20.625 -11.859 1 96.88 55 GLU B CA 1
ATOM 1560 C C . GLU B 1 55 ? -5.836 -20.469 -11.812 1 96.88 55 GLU B C 1
ATOM 1562 O O . GLU B 1 55 ? -5.105 -21.453 -11.656 1 96.88 55 GLU B O 1
ATOM 1567 N N . ILE B 1 56 ? -5.371 -19.281 -11.914 1 97.44 56 ILE B N 1
ATOM 1568 C CA . ILE B 1 56 ? -3.938 -19.016 -11.883 1 97.44 56 ILE B CA 1
ATOM 1569 C C . ILE B 1 56 ? -3.367 -19.391 -10.516 1 97.44 56 ILE B C 1
ATOM 1571 O O . ILE B 1 56 ? -2.326 -20.062 -10.438 1 97.44 56 ILE B O 1
ATOM 1575 N N . ALA B 1 57 ? -4.066 -18.984 -9.438 1 96.81 57 ALA B N 1
ATOM 1576 C CA . ALA B 1 57 ? -3.607 -19.297 -8.094 1 96.81 57 ALA B CA 1
ATOM 1577 C C . ALA B 1 57 ? -3.475 -20.812 -7.898 1 96.81 57 ALA B C 1
ATOM 1579 O O . ALA B 1 57 ? -2.492 -21.281 -7.324 1 96.81 57 ALA B O 1
ATOM 1580 N N . ALA B 1 58 ? -4.445 -21.531 -8.422 1 95.81 58 ALA B N 1
ATOM 1581 C CA . ALA B 1 58 ? -4.453 -23 -8.289 1 95.81 58 ALA B CA 1
ATOM 1582 C C . ALA B 1 58 ? -3.369 -23.625 -9.156 1 95.81 58 ALA B C 1
ATOM 1584 O O . ALA B 1 58 ? -2.564 -24.422 -8.672 1 95.81 58 ALA B O 1
ATOM 1585 N N . ASN B 1 59 ? -3.271 -23.25 -10.359 1 96.94 59 ASN B N 1
ATOM 1586 C CA . ASN B 1 59 ? -2.438 -23.922 -11.344 1 96.94 59 ASN B CA 1
ATOM 1587 C C . ASN B 1 59 ? -0.975 -23.5 -11.227 1 96.94 59 ASN B C 1
ATOM 1589 O O . ASN B 1 59 ? -0.073 -24.328 -11.367 1 96.94 59 ASN B O 1
ATOM 1593 N N . ASN B 1 60 ? -0.719 -22.266 -10.961 1 96.56 60 ASN B N 1
ATOM 1594 C CA . ASN B 1 60 ? 0.649 -21.766 -11 1 96.56 60 ASN B CA 1
ATOM 1595 C C . ASN B 1 60 ? 1.268 -21.719 -9.609 1 96.56 60 ASN B C 1
ATOM 1597 O O . ASN B 1 60 ? 2.49 -21.766 -9.461 1 96.56 60 ASN B O 1
ATOM 1601 N N . PHE B 1 61 ? 0.383 -21.641 -8.578 1 95.69 61 PHE B N 1
ATOM 1602 C CA . PHE B 1 61 ? 0.948 -21.422 -7.254 1 95.69 61 PHE B CA 1
ATOM 1603 C C . PHE B 1 61 ? 0.488 -22.516 -6.289 1 95.69 61 PHE B C 1
ATOM 1605 O O . PHE B 1 61 ? 0.885 -22.516 -5.121 1 95.69 61 PHE B O 1
ATOM 1612 N N . GLY B 1 62 ? -0.355 -23.359 -6.742 1 94.88 62 GLY B N 1
ATOM 1613 C CA . GLY B 1 62 ? -0.809 -24.469 -5.91 1 94.88 62 GLY B CA 1
ATOM 1614 C C . GLY B 1 62 ? -1.705 -24.031 -4.77 1 94.88 62 GLY B C 1
ATOM 1615 O O . GLY B 1 62 ? -1.703 -24.641 -3.699 1 94.88 62 GLY B O 1
ATOM 1616 N N . ILE B 1 63 ? -2.43 -22.984 -4.938 1 95.06 63 ILE B N 1
ATOM 1617 C CA . ILE B 1 63 ? -3.344 -22.484 -3.916 1 95.06 63 ILE B CA 1
ATOM 1618 C C . ILE B 1 63 ? -4.781 -22.828 -4.305 1 95.06 63 ILE B C 1
ATOM 1620 O O . ILE B 1 63 ? -5.336 -22.234 -5.23 1 95.06 63 ILE B O 1
ATOM 1624 N N . PRO B 1 64 ? -5.355 -23.719 -3.627 1 94.38 64 PRO B N 1
ATOM 1625 C CA . PRO B 1 64 ? -6.73 -24.094 -3.975 1 94.38 64 PRO B CA 1
ATOM 1626 C C . PRO B 1 64 ? -7.738 -23 -3.648 1 94.38 64 PRO B C 1
ATOM 1628 O O . PRO B 1 64 ? -7.512 -22.188 -2.742 1 94.38 64 PRO B O 1
ATOM 1631 N N . PRO B 1 65 ? -8.867 -23 -4.383 1 91.88 65 PRO B N 1
ATOM 1632 C CA . PRO B 1 65 ? -9.875 -21.953 -4.223 1 91.88 65 PRO B CA 1
ATOM 1633 C C . PRO B 1 65 ? -10.359 -21.812 -2.779 1 91.88 65 PRO B C 1
ATOM 1635 O O . PRO B 1 65 ? -10.68 -20.703 -2.338 1 91.88 65 PRO B O 1
ATOM 1638 N N . GLU B 1 66 ? -10.414 -22.859 -2.078 1 92.62 66 GLU B N 1
ATOM 1639 C CA . GLU B 1 66 ? -10.93 -22.844 -0.713 1 92.62 66 GLU B CA 1
ATOM 1640 C C . GLU B 1 66 ? -10.016 -22.047 0.216 1 92.62 66 GLU B C 1
ATOM 1642 O O . GLU B 1 66 ? -10.453 -21.578 1.267 1 92.62 66 GLU B O 1
ATOM 1647 N N . GLU B 1 67 ? -8.719 -21.906 -0.157 1 94.31 67 GLU B N 1
ATOM 1648 C CA . GLU B 1 67 ? -7.754 -21.219 0.691 1 94.31 67 GLU B CA 1
ATOM 1649 C C . GLU B 1 67 ? -7.566 -19.766 0.247 1 94.31 67 GLU B C 1
ATOM 1651 O O . GLU B 1 67 ? -6.945 -18.969 0.956 1 94.31 67 GLU B O 1
ATOM 1656 N N . LEU B 1 68 ? -8.148 -19.391 -0.849 1 93.12 68 LEU B N 1
ATOM 1657 C CA . LEU B 1 68 ? -7.891 -18.094 -1.472 1 93.12 68 LEU B CA 1
ATOM 1658 C C . LEU B 1 68 ? -8.445 -16.969 -0.613 1 93.12 68 LEU B C 1
ATOM 1660 O O . LEU B 1 68 ? -7.828 -15.898 -0.511 1 93.12 68 LEU B O 1
ATOM 1664 N N . PRO B 1 69 ? -9.641 -17.203 0.015 1 91.44 69 PRO B N 1
ATOM 1665 C CA . PRO B 1 69 ? -10.133 -16.109 0.854 1 91.44 69 PRO B CA 1
ATOM 1666 C C . PRO B 1 69 ? -9.164 -15.734 1.974 1 91.44 69 PRO B C 1
ATOM 1668 O O . PRO B 1 69 ? -8.938 -14.555 2.23 1 91.44 69 PRO B O 1
ATOM 1671 N N . GLU B 1 70 ? -8.609 -16.734 2.58 1 93.06 70 GLU B N 1
ATOM 1672 C CA . GLU B 1 70 ? -7.645 -16.484 3.643 1 93.06 70 GLU B CA 1
ATOM 1673 C C . GLU B 1 70 ? -6.371 -15.844 3.094 1 93.06 70 GLU B C 1
ATOM 1675 O O . GLU B 1 70 ? -5.797 -14.945 3.721 1 93.06 70 GLU B O 1
ATOM 1680 N N . VAL B 1 71 ? -5.883 -16.281 2 1 94.75 71 VAL B N 1
ATOM 1681 C CA . VAL B 1 71 ? -4.711 -15.703 1.347 1 94.75 71 VAL B CA 1
ATOM 1682 C C . VAL B 1 71 ? -4.98 -14.25 0.973 1 94.75 71 VAL B C 1
ATOM 1684 O O . VAL B 1 71 ? -4.133 -13.383 1.182 1 94.75 71 VAL B O 1
ATOM 1687 N N . ALA B 1 72 ? -6.172 -14 0.456 1 93.19 72 ALA B N 1
ATOM 1688 C CA . ALA B 1 72 ? -6.547 -12.641 0.079 1 93.19 72 ALA B CA 1
ATOM 1689 C C . ALA B 1 72 ? -6.531 -11.711 1.29 1 93.19 72 ALA B C 1
ATOM 1691 O O . ALA B 1 72 ? -6.082 -10.57 1.198 1 93.19 72 ALA B O 1
ATOM 1692 N N . GLU B 1 73 ? -7.039 -12.227 2.354 1 90.75 73 GLU B N 1
ATOM 1693 C CA . GLU B 1 73 ? -7.016 -11.445 3.586 1 90.75 73 GLU B CA 1
ATOM 1694 C C . GLU B 1 73 ? -5.586 -11.141 4.02 1 90.75 73 GLU B C 1
ATOM 1696 O O . GLU B 1 73 ? -5.273 -10.016 4.41 1 90.75 73 GLU B O 1
ATOM 1701 N N . TYR B 1 74 ? -4.758 -12.109 3.982 1 93.5 74 TYR B N 1
ATOM 1702 C CA . TYR B 1 74 ? -3.35 -11.906 4.309 1 93.5 74 TYR B CA 1
ATOM 1703 C C . TYR B 1 74 ? -2.719 -10.875 3.385 1 93.5 74 TYR B C 1
ATOM 1705 O O . TYR B 1 74 ? -1.946 -10.023 3.83 1 93.5 74 TYR B O 1
ATOM 1713 N N . LEU B 1 75 ? -2.975 -10.992 2.115 1 94.88 75 LEU B N 1
ATOM 1714 C CA . LEU B 1 75 ? -2.385 -10.078 1.138 1 94.88 75 LEU B CA 1
ATOM 1715 C C . LEU B 1 75 ? -2.826 -8.641 1.396 1 94.88 75 LEU B C 1
ATOM 1717 O O . LEU B 1 75 ? -2.061 -7.703 1.17 1 94.88 75 LEU B O 1
ATOM 1721 N N . LYS B 1 76 ? -4.062 -8.484 1.811 1 89.25 76 LYS B N 1
ATOM 1722 C CA . LYS B 1 76 ? -4.527 -7.152 2.191 1 89.25 76 LYS B CA 1
ATOM 1723 C C . LYS B 1 76 ? -3.676 -6.57 3.316 1 89.25 76 LYS B C 1
ATOM 1725 O O . LYS B 1 76 ? -3.23 -5.426 3.238 1 89.25 76 LYS B O 1
ATOM 1730 N N . ASP B 1 77 ? -3.451 -7.383 4.297 1 89.75 77 ASP B N 1
ATOM 1731 C CA . ASP B 1 77 ? -2.611 -6.961 5.414 1 89.75 77 ASP B CA 1
ATOM 1732 C C . ASP B 1 77 ? -1.181 -6.688 4.953 1 89.75 77 ASP B C 1
ATOM 1734 O O . ASP B 1 77 ? -0.561 -5.711 5.379 1 89.75 77 ASP B O 1
ATOM 1738 N N . PHE B 1 78 ? -0.736 -7.578 4.156 1 92.94 78 PHE B N 1
ATOM 1739 C CA . PHE B 1 78 ? 0.6 -7.445 3.588 1 92.94 78 PHE B CA 1
ATOM 1740 C C . PHE B 1 78 ? 0.732 -6.133 2.822 1 92.94 78 PHE B C 1
ATOM 1742 O O . PHE B 1 78 ? 1.729 -5.422 2.965 1 92.94 78 PHE B O 1
ATOM 1749 N N . GLY B 1 79 ? -0.23 -5.789 2.041 1 91.56 79 GLY B N 1
ATOM 1750 C CA . GLY B 1 79 ? -0.242 -4.527 1.317 1 91.56 79 GLY B CA 1
ATOM 1751 C C . GLY B 1 79 ? -0.264 -3.314 2.23 1 91.56 79 GLY B C 1
ATOM 1752 O O . GLY B 1 79 ? 0.468 -2.35 2.008 1 91.56 79 GLY B O 1
ATOM 1753 N N . TYR B 1 80 ? -1.07 -3.43 3.17 1 88.94 80 TYR B N 1
ATOM 1754 C CA . TYR B 1 80 ? -1.178 -2.357 4.152 1 88.94 80 TYR B CA 1
ATOM 1755 C C . TYR B 1 80 ? 0.158 -2.121 4.848 1 88.94 80 TYR B C 1
ATOM 1757 O O . TYR B 1 80 ? 0.605 -0.978 4.973 1 88.94 80 TYR B O 1
ATOM 1765 N N . GLU B 1 81 ? 0.78 -3.166 5.262 1 91 81 GLU B N 1
ATOM 1766 C CA . GLU B 1 81 ? 2.07 -3.066 5.938 1 91 81 GLU B CA 1
ATOM 1767 C C . GLU B 1 81 ? 3.139 -2.504 5.004 1 91 81 GLU B C 1
ATOM 1769 O O . GLU B 1 81 ? 3.947 -1.666 5.41 1 91 81 GLU B O 1
ATOM 1774 N N . THR B 1 82 ? 3.121 -2.938 3.857 1 91.69 82 THR B N 1
ATOM 1775 C CA . THR B 1 82 ? 4.109 -2.502 2.873 1 91.69 82 THR B CA 1
ATOM 1776 C C . THR B 1 82 ? 3.973 -1.009 2.596 1 91.69 82 THR B C 1
ATOM 1778 O O . THR B 1 82 ? 4.969 -0.281 2.59 1 91.69 82 THR B O 1
ATOM 1781 N N . THR B 1 83 ? 2.762 -0.583 2.373 1 93.5 83 THR B N 1
ATOM 1782 C CA . THR B 1 83 ? 2.529 0.824 2.066 1 93.5 83 THR B CA 1
ATOM 1783 C C . THR B 1 83 ? 2.84 1.701 3.275 1 93.5 83 THR B C 1
ATOM 1785 O O . THR B 1 83 ? 3.355 2.811 3.129 1 93.5 83 THR B O 1
ATOM 1788 N N . THR B 1 84 ? 2.541 1.203 4.418 1 94.62 84 THR B N 1
ATOM 1789 C CA . THR B 1 84 ? 2.859 1.933 5.641 1 94.62 84 THR B CA 1
ATOM 1790 C C . THR B 1 84 ? 4.367 2.102 5.793 1 94.62 84 THR B C 1
ATOM 1792 O O . THR B 1 84 ? 4.848 3.205 6.062 1 94.62 84 THR B O 1
ATOM 1795 N N . LYS B 1 85 ? 5.055 1.054 5.574 1 94 85 LYS B N 1
ATOM 1796 C CA . LYS B 1 85 ? 6.508 1.09 5.676 1 94 85 LYS B CA 1
ATOM 1797 C C . LYS B 1 85 ? 7.109 2.043 4.645 1 94 85 LYS B C 1
ATOM 1799 O O . LYS B 1 85 ? 8.023 2.812 4.957 1 94 85 LYS B O 1
ATOM 1804 N N . GLN B 1 86 ? 6.605 2.016 3.496 1 94.06 86 GLN B N 1
ATOM 1805 C CA . GLN B 1 86 ? 7.109 2.885 2.438 1 94.06 86 GLN B CA 1
ATOM 1806 C C . GLN B 1 86 ? 6.867 4.355 2.773 1 94.06 86 GLN B C 1
ATOM 1808 O O . GLN B 1 86 ? 7.746 5.195 2.57 1 94.06 86 GLN B O 1
ATOM 1813 N N . ALA B 1 87 ? 5.672 4.625 3.207 1 95.88 87 ALA B N 1
ATOM 1814 C CA . ALA B 1 87 ? 5.352 5.992 3.596 1 95.88 87 ALA B CA 1
ATOM 1815 C C . ALA B 1 87 ? 6.262 6.473 4.723 1 95.88 87 ALA B C 1
ATOM 1817 O O . ALA B 1 87 ? 6.789 7.586 4.676 1 95.88 87 ALA B O 1
ATOM 1818 N N . ALA B 1 88 ? 6.48 5.613 5.684 1 97 88 ALA B N 1
ATOM 1819 C CA . ALA B 1 88 ? 7.344 5.957 6.809 1 97 88 ALA B CA 1
ATOM 1820 C C . ALA B 1 88 ? 8.789 6.16 6.352 1 97 88 ALA B C 1
ATOM 1822 O O . ALA B 1 88 ? 9.469 7.078 6.812 1 97 88 ALA B O 1
ATOM 1823 N N . ASN B 1 89 ? 9.219 5.34 5.469 1 95.44 89 ASN B N 1
ATOM 1824 C CA . ASN B 1 89 ? 10.578 5.473 4.945 1 95.44 89 ASN B CA 1
ATOM 1825 C C . ASN B 1 89 ? 10.773 6.805 4.234 1 95.44 89 ASN B C 1
ATOM 1827 O O . ASN B 1 89 ? 11.836 7.426 4.352 1 95.44 89 ASN B O 1
ATOM 1831 N N . MET B 1 90 ? 9.828 7.129 3.498 1 94.31 90 MET B N 1
ATOM 1832 C CA . MET B 1 90 ? 9.898 8.422 2.814 1 94.31 90 MET B CA 1
ATOM 1833 C C . MET B 1 90 ? 10.07 9.555 3.814 1 94.31 90 MET B C 1
ATOM 1835 O O . MET B 1 90 ? 10.859 10.477 3.584 1 94.31 90 MET B O 1
ATOM 1839 N N . LEU B 1 91 ? 9.414 9.477 4.918 1 96.19 91 LEU B N 1
ATOM 1840 C CA . LEU B 1 91 ? 9.422 10.539 5.918 1 96.19 91 LEU B CA 1
ATOM 1841 C C . LEU B 1 91 ? 10.664 10.453 6.793 1 96.19 91 LEU B C 1
ATOM 1843 O O . LEU B 1 91 ? 11.031 11.43 7.457 1 96.19 91 LEU B O 1
ATOM 1847 N N . ALA B 1 92 ? 11.281 9.305 6.789 1 95.81 92 ALA B N 1
ATOM 1848 C CA . ALA B 1 92 ? 12.484 9.109 7.594 1 95.81 92 ALA B CA 1
ATOM 1849 C C . ALA B 1 92 ? 13.602 10.039 7.141 1 95.81 92 ALA B C 1
ATOM 1851 O O . ALA B 1 92 ? 14.531 10.32 7.902 1 95.81 92 ALA B O 1
ATOM 1852 N N . GLU B 1 93 ? 13.484 10.492 5.926 1 94.31 93 GLU B N 1
ATOM 1853 C CA . GLU B 1 93 ? 14.523 11.344 5.355 1 94.31 93 GLU B CA 1
ATOM 1854 C C . GLU B 1 93 ? 14.25 12.812 5.633 1 94.31 93 GLU B C 1
ATOM 1856 O O . GLU B 1 93 ? 15.07 13.68 5.312 1 94.31 93 GLU B O 1
ATOM 1861 N N . MET B 1 94 ? 13.141 13.109 6.293 1 95.06 94 MET B N 1
ATOM 1862 C CA . MET B 1 94 ? 12.766 14.492 6.566 1 95.06 94 MET B CA 1
ATOM 1863 C C . MET B 1 94 ? 13.406 14.984 7.863 1 95.06 94 MET B C 1
ATOM 1865 O O . MET B 1 94 ? 14.086 14.219 8.555 1 95.06 94 MET B O 1
ATOM 1869 N N . ALA B 1 95 ? 13.258 16.266 8.133 1 94.81 95 ALA B N 1
ATOM 1870 C CA . ALA B 1 95 ? 13.797 16.875 9.344 1 94.81 95 ALA B CA 1
ATOM 1871 C C . ALA B 1 95 ? 13.258 16.172 10.594 1 94.81 95 ALA B C 1
ATOM 1873 O O . ALA B 1 95 ? 12.078 15.805 10.641 1 94.81 95 ALA B O 1
ATOM 1874 N N . PRO B 1 96 ? 14.117 15.992 11.578 1 95.12 96 PRO B N 1
ATOM 1875 C CA . PRO B 1 96 ? 13.703 15.312 12.805 1 95.12 96 PRO B CA 1
ATOM 1876 C C . PRO B 1 96 ? 12.445 15.93 13.422 1 95.12 96 PRO B C 1
ATOM 1878 O O . PRO B 1 96 ? 11.602 15.203 13.953 1 95.12 96 PRO B O 1
ATOM 1881 N N . GLU B 1 97 ? 12.328 17.219 13.398 1 95.44 97 GLU B N 1
ATOM 1882 C CA . GLU B 1 97 ? 11.172 17.891 13.984 1 95.44 97 GLU B CA 1
ATOM 1883 C C . GLU B 1 97 ? 9.875 17.453 13.32 1 95.44 97 GLU B C 1
ATOM 1885 O O . GLU B 1 97 ? 8.852 17.281 13.984 1 95.44 97 GLU B O 1
ATOM 1890 N N . ARG B 1 98 ? 9.953 17.25 12.055 1 95.62 98 ARG B N 1
ATOM 1891 C CA . ARG B 1 98 ? 8.773 16.828 11.305 1 95.62 98 ARG B CA 1
ATOM 1892 C C . ARG B 1 98 ? 8.406 15.391 11.648 1 95.62 98 ARG B C 1
ATOM 1894 O O . ARG B 1 98 ? 7.223 15.062 11.781 1 95.62 98 ARG B O 1
ATOM 1901 N N . ARG B 1 99 ? 9.43 14.562 11.805 1 97.44 99 ARG B N 1
ATOM 1902 C CA . ARG B 1 99 ? 9.188 13.172 12.164 1 97.44 99 ARG B CA 1
ATOM 1903 C C . ARG B 1 99 ? 8.547 13.062 13.539 1 97.44 99 ARG B C 1
ATOM 1905 O O . ARG B 1 99 ? 7.621 12.273 13.742 1 97.44 99 ARG B O 1
ATOM 1912 N N . LEU B 1 100 ? 9.008 13.867 14.422 1 96.88 100 LEU B N 1
ATOM 1913 C CA . LEU B 1 100 ? 8.453 13.867 15.766 1 96.88 100 LEU B CA 1
ATOM 1914 C C . LEU B 1 100 ? 7.023 14.406 15.766 1 96.88 100 LEU B C 1
ATOM 1916 O O . LEU B 1 100 ? 6.172 13.906 16.5 1 96.88 100 LEU B O 1
ATOM 1920 N N . ALA B 1 101 ? 6.812 15.422 14.992 1 96.81 101 ALA B N 1
ATOM 1921 C CA . ALA B 1 101 ? 5.465 15.969 14.867 1 96.81 101 ALA B CA 1
ATOM 1922 C C . ALA B 1 101 ? 4.492 14.922 14.344 1 96.81 101 ALA B C 1
ATOM 1924 O O . ALA B 1 101 ? 3.361 14.82 14.82 1 96.81 101 ALA B O 1
ATOM 1925 N N . LEU B 1 102 ? 4.945 14.148 13.375 1 97.75 102 LEU B N 1
ATOM 1926 C CA . LEU B 1 102 ? 4.121 13.07 12.852 1 97.75 102 LEU B CA 1
ATOM 1927 C C . LEU B 1 102 ? 3.793 12.055 13.938 1 97.75 102 LEU B C 1
ATOM 1929 O O . LEU B 1 102 ? 2.643 11.625 14.07 1 97.75 102 LEU B O 1
ATOM 1933 N N . LEU B 1 103 ? 4.812 11.672 14.68 1 97.5 103 LEU B N 1
ATOM 1934 C CA . LEU B 1 103 ? 4.59 10.711 15.758 1 97.5 103 LEU B CA 1
ATOM 1935 C C . LEU B 1 103 ? 3.559 11.242 16.75 1 97.5 103 LEU B C 1
ATOM 1937 O O . LEU B 1 103 ? 2.68 10.492 17.188 1 97.5 103 LEU B O 1
ATOM 1941 N N . SER B 1 104 ? 3.648 12.477 17.078 1 97.25 104 SER B N 1
ATOM 1942 C CA . SER B 1 104 ? 2.689 13.102 17.984 1 97.25 104 SER B CA 1
ATOM 1943 C C . SER B 1 104 ? 1.278 13.062 17.406 1 97.25 104 SER B C 1
ATOM 1945 O O . SER B 1 104 ? 0.318 12.773 18.125 1 97.25 104 SER B O 1
ATOM 1947 N N . ASP B 1 105 ? 1.174 13.367 16.141 1 97.5 105 ASP B N 1
ATOM 1948 C CA . ASP B 1 105 ? -0.128 13.328 15.484 1 97.5 105 ASP B CA 1
ATOM 1949 C C . ASP B 1 105 ? -0.707 11.914 15.484 1 97.5 105 ASP B C 1
ATOM 1951 O O . ASP B 1 105 ? -1.901 11.727 15.727 1 97.5 105 ASP B O 1
ATOM 1955 N N . LEU B 1 106 ? 0.113 10.922 15.211 1 96.88 106 LEU B N 1
ATOM 1956 C CA . LEU B 1 106 ? -0.323 9.531 15.234 1 96.88 106 LEU B CA 1
ATOM 1957 C C . LEU B 1 106 ? -0.864 9.156 16.609 1 96.88 106 LEU B C 1
ATOM 1959 O O . LEU B 1 106 ? -1.92 8.523 16.719 1 96.88 106 LEU B O 1
ATOM 1963 N N . MET B 1 107 ? -0.175 9.602 17.641 1 96.19 107 MET B N 1
ATOM 1964 C CA . MET B 1 107 ? -0.568 9.289 19.016 1 96.19 107 MET B CA 1
ATOM 1965 C C . MET B 1 107 ? -1.883 9.977 19.375 1 96.19 107 MET B C 1
ATOM 1967 O O . MET B 1 107 ? -2.727 9.398 20.047 1 96.19 107 MET B O 1
ATOM 1971 N N . LYS B 1 108 ? -2.008 11.203 18.922 1 95.88 108 LYS B N 1
ATOM 1972 C CA . LYS B 1 108 ? -3.242 11.945 19.172 1 95.88 108 LYS B CA 1
ATOM 1973 C C . LYS B 1 108 ? -4.449 11.203 18.609 1 95.88 108 LYS B C 1
ATOM 1975 O O . LYS B 1 108 ? -5.508 11.156 19.234 1 95.88 108 LYS B O 1
ATOM 1980 N N . ILE B 1 109 ? -4.293 10.625 17.453 1 95.12 109 ILE B N 1
ATOM 1981 C CA . ILE B 1 109 ? -5.379 9.883 16.828 1 95.12 109 ILE B CA 1
ATOM 1982 C C . ILE B 1 109 ? -5.629 8.586 17.578 1 95.12 109 ILE B C 1
ATOM 1984 O O . ILE B 1 109 ? -6.77 8.281 17.953 1 95.12 109 ILE B O 1
ATOM 1988 N N . ALA B 1 110 ? -4.59 7.855 17.875 1 93.56 110 ALA B N 1
ATOM 1989 C CA . ALA B 1 110 ? -4.703 6.531 18.484 1 93.56 110 ALA B CA 1
ATOM 1990 C C . ALA B 1 110 ? -5.273 6.625 19.891 1 93.56 110 ALA B C 1
ATOM 1992 O O . ALA B 1 110 ? -5.973 5.719 20.344 1 93.56 110 ALA B O 1
ATOM 1993 N N . CYS B 1 111 ? -4.996 7.758 20.562 1 93.69 111 CYS B N 1
ATOM 1994 C CA . CYS B 1 111 ? -5.402 7.918 21.953 1 93.69 111 CYS B CA 1
ATOM 1995 C C . CYS B 1 111 ? -6.68 8.75 22.062 1 93.69 111 CYS B C 1
ATOM 1997 O O . CYS B 1 111 ? -7.02 9.242 23.141 1 93.69 111 CYS B O 1
ATOM 1999 N N . SER B 1 112 ? -7.34 8.938 21 1 91.56 112 SER B N 1
ATOM 2000 C CA . SER B 1 112 ? -8.484 9.852 20.969 1 91.56 112 SER B CA 1
ATOM 2001 C C . SER B 1 112 ? -9.609 9.344 21.875 1 91.56 112 SER B C 1
ATOM 2003 O O . SER B 1 112 ? -10.445 10.125 22.328 1 91.56 112 SER B O 1
ATOM 2005 N N . ASP B 1 113 ? -9.672 8.008 22.109 1 85.69 113 ASP B N 1
ATOM 2006 C CA . ASP B 1 113 ? -10.672 7.441 23 1 85.69 113 ASP B CA 1
ATOM 2007 C C . ASP B 1 113 ? -10.031 6.98 24.312 1 85.69 113 ASP B C 1
ATOM 2009 O O . ASP B 1 113 ? -10.586 6.129 25.016 1 85.69 113 ASP B O 1
ATOM 2013 N N . HIS B 1 114 ? -8.883 7.422 24.547 1 82.38 114 HIS B N 1
ATOM 2014 C CA . HIS B 1 114 ? -8.125 7.238 25.781 1 82.38 114 HIS B CA 1
ATOM 2015 C C . HIS B 1 114 ? -7.684 5.785 25.938 1 82.38 114 HIS B C 1
ATOM 2017 O O . HIS B 1 114 ? -7.469 5.32 27.062 1 82.38 114 HIS B O 1
ATOM 2023 N N . ARG B 1 115 ? -7.723 5.125 24.938 1 83.25 115 ARG B N 1
ATOM 2024 C CA . ARG B 1 115 ? -7.262 3.742 24.984 1 83.25 115 ARG B CA 1
ATOM 2025 C C . ARG B 1 115 ? -6.344 3.436 23.812 1 83.25 115 ARG B C 1
ATOM 2027 O O . ARG B 1 115 ? -6.562 3.93 22.703 1 83.25 115 ARG B O 1
ATOM 2034 N N . LEU B 1 116 ? -5.316 2.844 24.031 1 86.94 116 LEU B N 1
ATOM 2035 C CA . LEU B 1 116 ? -4.387 2.328 23.031 1 86.94 116 LEU B CA 1
ATOM 2036 C C . LEU B 1 116 ? -4.305 0.808 23.094 1 86.94 116 LEU B C 1
ATOM 2038 O O . LEU B 1 116 ? -3.811 0.252 24.078 1 86.94 116 LEU B O 1
ATOM 2042 N N . ASP B 1 117 ? -4.871 0.149 22.125 1 85.44 117 ASP B N 1
ATOM 2043 C CA . ASP B 1 117 ? -4.84 -1.311 22.172 1 85.44 117 ASP B CA 1
ATOM 2044 C C . ASP B 1 117 ? -3.494 -1.845 21.688 1 85.44 117 ASP B C 1
ATOM 2046 O O . ASP B 1 117 ? -2.609 -1.07 21.312 1 85.44 117 ASP B O 1
ATOM 2050 N N . ARG B 1 118 ? -3.328 -3.08 21.766 1 87.38 118 ARG B N 1
ATOM 2051 C CA . ARG B 1 118 ? -2.057 -3.73 21.469 1 87.38 118 ARG B CA 1
ATOM 2052 C C . ARG B 1 118 ? -1.688 -3.572 19.984 1 87.38 118 ARG B C 1
ATOM 2054 O O . ARG B 1 118 ? -0.527 -3.33 19.656 1 87.38 118 ARG B O 1
ATOM 2061 N N . SER B 1 119 ? -2.67 -3.713 19.125 1 86.56 119 SER B N 1
ATOM 2062 C CA . SER B 1 119 ? -2.41 -3.6 17.688 1 86.56 119 SER B CA 1
ATOM 2063 C C . SER B 1 119 ? -1.966 -2.189 17.328 1 86.56 119 SER B C 1
ATOM 2065 O O . SER B 1 119 ? -1.064 -2.014 16.5 1 86.56 119 SER B O 1
ATOM 2067 N N . GLU B 1 120 ? -2.676 -1.203 17.906 1 89.88 120 GLU B N 1
ATOM 2068 C CA . GLU B 1 120 ? -2.303 0.188 17.656 1 89.88 120 GLU B CA 1
ATOM 2069 C C . GLU B 1 120 ? -0.902 0.482 18.188 1 89.88 120 GLU B C 1
ATOM 2071 O O . GLU B 1 120 ? -0.098 1.125 17.516 1 89.88 120 GLU B O 1
ATOM 2076 N N . THR B 1 121 ? -0.587 -0.04 19.406 1 91 121 THR B N 1
ATOM 2077 C CA . THR B 1 121 ? 0.731 0.138 20 1 91 121 THR B CA 1
ATOM 2078 C C . THR B 1 121 ? 1.817 -0.432 19.094 1 91 121 THR B C 1
ATOM 2080 O O . THR B 1 121 ? 2.834 0.222 18.844 1 91 121 THR B O 1
ATOM 2083 N N . THR B 1 122 ? 1.603 -1.54 18.609 1 92 122 THR B N 1
ATOM 2084 C CA . THR B 1 122 ? 2.566 -2.209 17.734 1 92 122 THR B CA 1
ATOM 2085 C C . THR B 1 122 ? 2.768 -1.42 16.453 1 92 122 THR B C 1
ATOM 2087 O O . THR B 1 122 ? 3.898 -1.251 15.992 1 92 122 THR B O 1
ATOM 2090 N N . MET B 1 123 ? 1.706 -0.967 15.859 1 92.19 123 MET B N 1
ATOM 2091 C CA . MET B 1 123 ? 1.782 -0.191 14.625 1 92.19 123 MET B CA 1
ATOM 2092 C C . MET B 1 123 ? 2.572 1.096 14.836 1 92.19 123 MET B C 1
ATOM 2094 O O . MET B 1 123 ? 3.455 1.426 14.039 1 92.19 123 MET B O 1
ATOM 2098 N N . ILE B 1 124 ? 2.268 1.823 15.875 1 95 124 ILE B N 1
ATOM 2099 C CA . ILE B 1 124 ? 2.932 3.088 16.172 1 95 124 ILE B CA 1
ATOM 2100 C C . ILE B 1 124 ? 4.414 2.844 16.438 1 95 124 ILE B C 1
ATOM 2102 O O . ILE B 1 124 ? 5.27 3.596 15.953 1 95 124 ILE B O 1
ATOM 2106 N N . GLN B 1 125 ? 4.684 1.789 17.141 1 95.62 125 GLN B N 1
ATOM 2107 C CA . GLN B 1 125 ? 6.074 1.437 17.406 1 95.62 125 GLN B CA 1
ATOM 2108 C C . GLN B 1 125 ? 6.828 1.145 16.125 1 95.62 125 GLN B C 1
ATOM 2110 O O . GLN B 1 125 ? 7.965 1.587 15.945 1 95.62 125 GLN B O 1
ATOM 2115 N N . ARG B 1 126 ? 6.242 0.45 15.297 1 95.12 126 ARG B N 1
ATOM 2116 C CA . ARG B 1 126 ? 6.863 0.121 14.016 1 95.12 126 ARG B CA 1
ATOM 2117 C C . ARG B 1 126 ? 7.121 1.378 13.195 1 95.12 126 ARG B C 1
ATOM 2119 O O . ARG B 1 126 ? 8.188 1.528 12.594 1 95.12 126 ARG B O 1
ATOM 2126 N N . ILE B 1 127 ? 6.121 2.244 13.125 1 97.12 127 ILE B N 1
ATOM 2127 C CA . ILE B 1 127 ? 6.281 3.492 12.391 1 97.12 127 ILE B CA 1
ATOM 2128 C C . ILE B 1 127 ? 7.414 4.312 13 1 97.12 127 ILE B C 1
ATOM 2130 O O . ILE B 1 127 ? 8.273 4.824 12.281 1 97.12 127 ILE B O 1
ATOM 2134 N N . ALA B 1 128 ? 7.457 4.363 14.312 1 97.69 128 ALA B N 1
ATOM 2135 C CA . ALA B 1 128 ? 8.5 5.105 15.008 1 97.69 128 ALA B CA 1
ATOM 2136 C C . ALA B 1 128 ? 9.883 4.551 14.672 1 97.69 128 ALA B C 1
ATOM 2138 O O . ALA B 1 128 ? 10.812 5.312 14.406 1 97.69 128 ALA B O 1
ATOM 2139 N N . ASN B 1 129 ? 9.969 3.275 14.688 1 97.56 129 ASN B N 1
ATOM 2140 C CA . ASN B 1 129 ? 11.227 2.631 14.344 1 97.56 129 ASN B CA 1
ATOM 2141 C C . ASN B 1 129 ? 11.656 2.961 12.914 1 97.56 129 ASN B C 1
ATOM 2143 O O . ASN B 1 129 ? 12.82 3.283 12.672 1 97.56 129 ASN B O 1
ATOM 2147 N N . THR B 1 130 ? 10.773 2.898 12.039 1 96.69 130 THR B N 1
ATOM 2148 C CA . THR B 1 130 ? 11.062 3.186 10.641 1 96.69 130 THR B CA 1
ATOM 2149 C C . THR B 1 130 ? 11.477 4.641 10.461 1 96.69 130 THR B C 1
ATOM 2151 O O . THR B 1 130 ? 12.336 4.949 9.625 1 96.69 130 THR B O 1
ATOM 2154 N N . LEU B 1 131 ? 10.883 5.52 11.25 1 97.25 131 LEU B N 1
ATOM 2155 C CA . LEU B 1 131 ? 11.172 6.949 11.188 1 97.25 131 LEU B CA 1
ATOM 2156 C C . LEU B 1 131 ? 12.523 7.258 11.828 1 97.25 131 LEU B C 1
ATOM 2158 O O . LEU B 1 131 ? 13.023 8.375 11.719 1 97.25 131 LEU B O 1
ATOM 2162 N N . GLY B 1 132 ? 13.062 6.285 12.539 1 96.62 132 GLY B N 1
ATOM 2163 C CA . GLY B 1 132 ? 14.328 6.504 13.219 1 96.62 132 GLY B CA 1
ATOM 2164 C C . GLY B 1 132 ? 14.188 7.262 14.523 1 96.62 132 GLY B C 1
ATOM 2165 O O . GLY B 1 132 ? 15.102 7.965 14.945 1 96.62 132 GLY B O 1
ATOM 2166 N N . ILE B 1 133 ? 13.062 7.148 15.078 1 97.12 133 ILE B N 1
ATOM 2167 C CA . ILE B 1 133 ? 12.828 7.844 16.344 1 97.12 133 ILE B CA 1
ATOM 2168 C C . ILE B 1 133 ? 13.406 7.027 17.5 1 97.12 133 ILE B C 1
ATOM 2170 O O . ILE B 1 133 ? 13.172 5.816 17.578 1 97.12 133 ILE B O 1
ATOM 2174 N N . LYS B 1 134 ? 14.117 7.746 18.375 1 96 134 LYS B N 1
ATOM 2175 C CA . LYS B 1 134 ? 14.727 7.082 19.516 1 96 134 LYS B CA 1
ATOM 2176 C C . LYS B 1 134 ? 13.68 6.645 20.531 1 96 134 LYS B C 1
ATOM 2178 O O . LYS B 1 134 ? 12.656 7.32 20.703 1 96 134 LYS B O 1
ATOM 2183 N N . PRO B 1 135 ? 13.922 5.562 21.203 1 95.62 135 PRO B N 1
ATOM 2184 C CA . PRO B 1 135 ? 12.977 5.062 22.203 1 95.62 135 PRO B CA 1
ATOM 2185 C C . PRO B 1 135 ? 12.625 6.113 23.25 1 95.62 135 PRO B C 1
ATOM 2187 O O . PRO B 1 135 ? 11.477 6.191 23.688 1 95.62 135 PRO B O 1
ATOM 2190 N N . GLU B 1 136 ? 13.562 6.852 23.609 1 95.94 136 GLU B N 1
ATOM 2191 C CA . GLU B 1 136 ? 13.32 7.879 24.625 1 95.94 136 GLU B CA 1
ATOM 2192 C C . GLU B 1 136 ? 12.336 8.93 24.109 1 95.94 136 GLU B C 1
ATOM 2194 O O . GLU B 1 136 ? 11.492 9.414 24.859 1 95.94 136 GLU B O 1
ATOM 2199 N N . GLU B 1 137 ? 12.5 9.32 22.875 1 95.88 137 GLU B N 1
ATOM 2200 C CA . GLU B 1 137 ? 11.594 10.281 22.25 1 95.88 137 GLU B CA 1
ATOM 2201 C C . GLU B 1 137 ? 10.18 9.719 22.141 1 95.88 137 GLU B C 1
ATOM 2203 O O . GLU B 1 137 ? 9.195 10.422 22.406 1 95.88 137 GLU B O 1
ATOM 2208 N N . LEU B 1 138 ? 10.078 8.469 21.781 1 95.31 138 LEU B N 1
ATOM 2209 C CA . LEU B 1 138 ? 8.781 7.809 21.719 1 95.31 138 LEU B CA 1
ATOM 2210 C C . LEU B 1 138 ? 8.102 7.809 23.094 1 95.31 138 LEU B C 1
ATOM 2212 O O . LEU B 1 138 ? 6.906 8.078 23.188 1 95.31 138 LEU B O 1
ATOM 2216 N N . HIS B 1 139 ? 8.891 7.48 24.062 1 94 139 HIS B N 1
ATOM 2217 C CA . HIS B 1 139 ? 8.367 7.473 25.438 1 94 139 HIS B CA 1
ATOM 2218 C C . HIS B 1 139 ? 7.84 8.852 25.828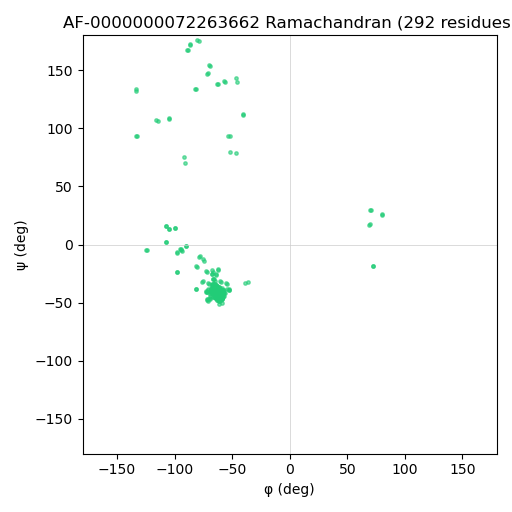 1 94 139 HIS B C 1
ATOM 2220 O O . HIS B 1 139 ? 6.77 8.961 26.422 1 94 139 HIS B O 1
ATOM 2226 N N . LYS B 1 140 ? 8.547 9.867 25.547 1 95.12 140 LYS B N 1
ATOM 2227 C CA . LYS B 1 140 ? 8.141 11.234 25.844 1 95.12 140 LYS B CA 1
ATOM 2228 C C . LYS B 1 140 ? 6.82 11.586 25.156 1 95.12 140 LYS B C 1
ATOM 2230 O O . LYS B 1 140 ? 5.93 12.172 25.781 1 95.12 140 LYS B O 1
ATOM 2235 N N . VAL B 1 141 ? 6.719 11.219 23.906 1 94.75 141 VAL B N 1
ATOM 2236 C CA . VAL B 1 141 ? 5.508 11.508 23.156 1 94.75 141 VAL B CA 1
ATOM 2237 C C . VAL B 1 141 ? 4.332 10.734 23.734 1 94.75 141 VAL B C 1
ATOM 2239 O O . VAL B 1 141 ? 3.223 11.266 23.844 1 94.75 141 VAL B O 1
ATOM 2242 N N . ARG B 1 142 ? 4.555 9.508 24.125 1 91.88 142 ARG B N 1
ATOM 2243 C CA . ARG B 1 142 ? 3.52 8.688 24.734 1 91.88 142 ARG B CA 1
ATOM 2244 C C . ARG B 1 142 ? 3.041 9.297 26.047 1 91.88 142 ARG B C 1
ATOM 2246 O O . ARG B 1 142 ? 1.839 9.328 26.328 1 91.88 142 ARG B O 1
ATOM 2253 N N . GLN B 1 143 ? 3.98 9.75 26.797 1 91.06 143 GLN B N 1
ATOM 2254 C CA . GLN B 1 143 ? 3.652 10.352 28.078 1 91.06 143 GLN B CA 1
ATOM 2255 C C . GLN B 1 143 ? 2.85 11.641 27.891 1 91.06 143 GLN B C 1
ATOM 2257 O O . GLN B 1 143 ? 1.989 11.961 28.719 1 91.06 143 GLN B O 1
ATOM 2262 N N . ALA B 1 144 ? 3.158 12.297 26.875 1 91 144 ALA B N 1
ATOM 2263 C CA . ALA B 1 144 ? 2.486 13.562 26.609 1 91 144 ALA B CA 1
ATOM 2264 C C . ALA B 1 144 ? 1.098 13.328 26.016 1 91 144 ALA B C 1
ATOM 2266 O O . ALA B 1 144 ? 0.303 14.266 25.891 1 91 144 ALA B O 1
ATOM 2267 N N . SER B 1 145 ? 0.791 12.078 25.641 1 90.19 145 SER B N 1
ATOM 2268 C CA . SER B 1 145 ? -0.49 11.758 25.031 1 90.19 145 SER B CA 1
ATOM 2269 C C . SER B 1 145 ? -1.54 11.406 26.078 1 90.19 145 SER B C 1
ATOM 2271 O O . SER B 1 145 ? -1.205 11.148 27.234 1 90.19 145 SER B O 1
ATOM 2273 N N . SER B 1 146 ? -2.771 11.344 25.672 1 84.38 146 SER B N 1
ATOM 2274 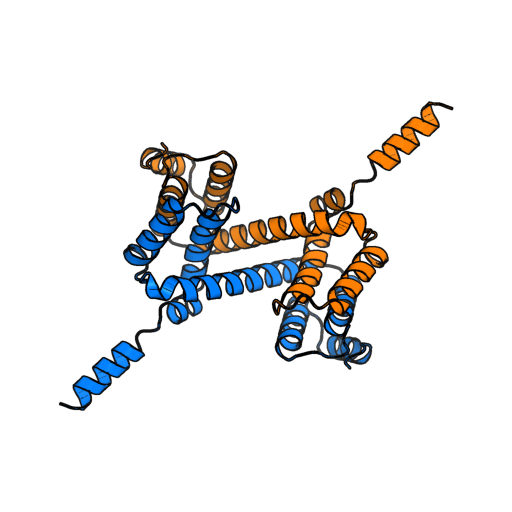C CA . SER B 1 146 ? -3.875 11.117 26.594 1 84.38 146 SER B CA 1
ATOM 2275 C C . SER B 1 146 ? -3.895 9.68 27.094 1 84.38 146 SER B C 1
ATOM 2277 O O . SER B 1 146 ? -4.574 9.359 28.062 1 84.38 146 SER B O 1
ATOM 2279 N N . CYS B 1 147 ? -3.311 8.766 26.375 1 80.56 147 CYS B N 1
ATOM 2280 C CA . CYS B 1 147 ? -3.357 7.367 26.781 1 80.56 147 CYS B CA 1
ATOM 2281 C C . CYS B 1 147 ? -2.129 6.996 27.609 1 80.56 147 CYS B C 1
ATOM 2283 O O . CYS B 1 147 ? -1.949 5.836 27.969 1 80.56 147 CYS B O 1
ATOM 2285 N N . GLY B 1 148 ? -1.184 7.926 27.734 1 69 148 GLY B N 1
ATOM 2286 C CA . GLY B 1 148 ? -0.042 7.652 28.594 1 69 148 GLY B CA 1
ATOM 2287 C C . GLY B 1 148 ? -0.169 8.273 29.969 1 69 148 GLY B C 1
ATOM 2288 O O . GLY B 1 148 ? -1.058 9.094 30.219 1 69 148 GLY B O 1
#

Solvent-accessible surface area (backbone atoms only — not comparable to full-atom values): 15680 Å² total; per-residue (Å²): 117,67,66,59,52,50,50,49,49,44,48,60,68,55,43,58,52,59,48,54,51,35,73,73,28,66,65,56,38,26,53,53,41,51,48,48,45,66,42,48,67,79,70,59,68,45,68,48,25,51,50,38,47,43,49,47,36,31,74,76,67,68,33,50,70,88,50,44,65,59,35,50,53,50,42,51,52,51,43,50,52,49,31,48,50,52,32,30,47,62,47,36,75,47,59,69,68,58,48,51,49,50,52,46,52,45,45,49,28,54,18,45,78,52,46,69,52,69,69,56,51,51,51,52,51,50,46,36,53,53,41,66,55,52,68,68,57,52,51,52,49,40,54,73,30,74,55,78,115,66,65,58,50,49,51,49,49,45,47,60,68,56,44,58,52,60,48,54,52,36,74,74,27,68,65,58,38,25,53,52,41,52,48,50,46,66,41,50,67,80,69,59,67,46,69,49,25,52,51,39,46,43,49,47,36,32,74,76,66,67,33,51,71,88,50,43,64,60,36,51,53,49,42,51,53,50,41,52,51,50,31,46,50,51,31,30,48,62,45,36,76,48,60,68,68,56,47,51,50,50,52,46,52,45,45,50,27,55,20,46,77,53,46,68,53,70,70,56,51,51,50,52,50,50,46,36,52,54,42,65,53,52,69,68,58,51,50,52,48,42,54,74,30,75,55,78

Foldseek 3Di:
DVVVVVVVVCCVVVPPQPQRVLVVDVVSLVVLLVLVCVCCVVVPNDPVSVVVSQVCCCPVVVHHPVRVVVNVVSSVVVVVVVVLLVVLLVLLPPDPVVLLVVLLVLLQVCCVVLDHDPVSVVSSVVSCVSSVHDPVSNVVSNVVGSND/DVVVVVVVVCCVVVVPQPQRVLVVDVVSLVVLLVLVCVCCVVVCNDPVSVVVSQVCCCPVVVHHPVRVVVNVVSSVVVVVVVVLLVVLLVLLPPDPVVLLVVLLVLLQVCCVVLDHDPVSVVSSVVSCVSSVHDPVSNVVSNVVGSND

pLDDT: mean 88.67, std 13.03, range [48.16, 97.75]